Protein AF-A0A7W7SIE3-F1 (afdb_monomer_lite)

Secondary structure (DSSP, 8-state):
-PPPPTTB-TTT-PBPPP--GGG--S-SSHHHHHHHHHHHHHHHHHHTSHHHH-HHHHHHHHHHHHHHHTT---TTTT---HHHHHHHHHHTTTB-TTTSSSB--EEEESSTT--SGGGEEEE-HHHHHHHHHHHSPPPPHHHHHHHHHHIIIIISSSS-SSGGGSTTHHHHHHHHHHHHHHHTTPPPP--------TT---S-------------------------PPP----

pLDDT: mean 81.35, std 22.23, range [28.72, 98.25]

Foldseek 3Di:
DDDDDAQAALQPRHHADQDQQPDDDNHNAQLSLLLLVLLLLLQVCVVVVVCPVPVVSVVVSVLSLLQSVVRHDPVVLQDEDPVLVVVQCVVCVQAAPPPRPHGFDDKDACDDRDSDSVRIHGHDPVVVVVVVVVPRDPQDPVSVVVVVCCCVQARVDPDGNTCSSDPCNVVVVVVSSVVNSVVSDDDDDPDPPPPPDPPPPDDDDDDDDDDDDDDDPDDDDDDDDDDDDDDDDDD

Structure (mmCIF, N/CA/C/O backbone):
data_AF-A0A7W7SIE3-F1
#
_entry.id   AF-A0A7W7SIE3-F1
#
loop_
_atom_site.group_PDB
_atom_site.id
_atom_site.type_symbol
_atom_site.label_atom_id
_atom_site.label_alt_id
_atom_site.label_comp_id
_atom_site.label_asym_id
_atom_site.label_entity_id
_atom_site.label_seq_id
_atom_site.pdbx_PDB_ins_code
_atom_site.Cartn_x
_atom_site.Cartn_y
_atom_site.Cartn_z
_atom_site.occupancy
_atom_site.B_iso_or_equiv
_atom_site.auth_seq_id
_atom_site.auth_comp_id
_atom_site.auth_asym_id
_atom_site.auth_atom_id
_atom_site.pdbx_PDB_model_num
ATOM 1 N N . MET A 1 1 ? 12.043 3.780 -20.013 1.00 63.38 1 MET A N 1
ATOM 2 C CA . MET A 1 1 ? 11.467 2.610 -19.318 1.00 63.38 1 MET A CA 1
ATOM 3 C C . MET A 1 1 ? 12.370 1.406 -19.540 1.00 63.38 1 MET A C 1
ATOM 5 O O . MET A 1 1 ? 12.674 1.105 -20.689 1.00 63.38 1 MET A O 1
ATOM 9 N N . THR A 1 2 ? 12.857 0.763 -18.476 1.00 70.94 2 THR A N 1
ATOM 10 C CA . THR A 1 2 ? 13.676 -0.455 -18.607 1.00 70.94 2 THR A CA 1
ATOM 11 C C . THR A 1 2 ? 12.827 -1.644 -19.062 1.00 70.94 2 THR A C 1
ATOM 13 O O . THR A 1 2 ? 11.665 -1.780 -18.668 1.00 70.94 2 THR A O 1
ATOM 16 N N . ALA A 1 3 ? 13.401 -2.506 -19.905 1.00 82.25 3 ALA A N 1
ATOM 17 C CA . ALA A 1 3 ? 12.750 -3.745 -20.320 1.00 82.25 3 ALA A CA 1
ATOM 18 C C . ALA A 1 3 ? 12.590 -4.697 -19.121 1.00 82.25 3 ALA A C 1
ATOM 20 O O . ALA A 1 3 ? 13.462 -4.774 -18.257 1.00 82.25 3 ALA A O 1
ATOM 21 N N . PHE A 1 4 ? 11.472 -5.425 -19.059 1.00 90.81 4 PHE A N 1
ATOM 22 C CA . PHE A 1 4 ? 11.257 -6.447 -18.034 1.00 90.81 4 PHE A CA 1
ATOM 23 C C . PHE A 1 4 ? 12.108 -7.683 -18.332 1.00 90.81 4 PHE A C 1
ATOM 25 O O . PHE A 1 4 ? 11.959 -8.298 -19.388 1.00 90.81 4 PHE A O 1
ATOM 32 N N . THR A 1 5 ? 12.954 -8.079 -17.383 1.00 94.69 5 THR A N 1
ATOM 33 C CA . THR A 1 5 ? 13.761 -9.297 -17.499 1.00 94.69 5 THR A CA 1
ATOM 34 C C . THR A 1 5 ? 12.942 -10.516 -17.064 1.00 94.69 5 THR A C 1
ATOM 36 O O . THR A 1 5 ? 12.470 -10.557 -15.920 1.00 94.69 5 THR A O 1
ATOM 39 N N . PRO A 1 6 ? 12.782 -11.540 -17.926 1.00 93.25 6 PRO A N 1
ATOM 40 C CA . PRO A 1 6 ? 12.147 -12.792 -17.546 1.00 93.25 6 PRO A CA 1
ATOM 41 C C . PRO A 1 6 ? 12.738 -13.365 -16.261 1.00 93.25 6 PRO A C 1
ATOM 43 O O . PRO A 1 6 ? 13.940 -13.326 -16.022 1.00 93.25 6 PRO A O 1
ATOM 46 N N . ASP A 1 7 ? 11.854 -13.884 -15.420 1.00 93.31 7 ASP A N 1
ATOM 47 C CA . ASP A 1 7 ? 12.194 -14.596 -14.192 1.00 93.31 7 ASP A CA 1
ATOM 48 C C . ASP A 1 7 ? 12.923 -13.773 -13.112 1.00 93.31 7 ASP A C 1
ATOM 50 O O . ASP A 1 7 ? 13.363 -14.322 -12.105 1.00 93.31 7 ASP A O 1
ATOM 54 N N . HIS A 1 8 ? 12.892 -12.442 -13.234 1.00 95.44 8 HIS A N 1
ATOM 55 C CA . HIS A 1 8 ? 13.353 -11.491 -12.222 1.00 95.44 8 HIS A CA 1
ATOM 56 C C . HIS A 1 8 ? 12.192 -10.681 -11.621 1.00 95.44 8 HIS A C 1
ATOM 58 O O . HIS A 1 8 ? 11.090 -10.588 -12.171 1.00 95.44 8 HIS A O 1
ATOM 64 N N . CYS A 1 9 ? 12.420 -10.131 -10.430 1.00 96.75 9 CYS A N 1
ATOM 65 C CA . CYS A 1 9 ? 11.462 -9.316 -9.699 1.00 96.75 9 CYS A CA 1
ATOM 66 C C . CYS A 1 9 ? 11.202 -8.011 -10.451 1.00 96.75 9 CYS A C 1
ATOM 68 O O . CYS A 1 9 ? 12.114 -7.220 -10.652 1.00 96.75 9 CYS A O 1
ATOM 70 N N . ALA A 1 10 ? 9.939 -7.713 -10.748 1.00 96.88 10 ALA A N 1
ATOM 71 C CA . ALA A 1 10 ? 9.552 -6.499 -11.461 1.00 96.88 10 ALA A CA 1
ATOM 72 C C . ALA A 1 10 ? 9.929 -5.196 -10.725 1.00 96.88 10 ALA A C 1
ATOM 74 O O . ALA A 1 10 ? 9.980 -4.133 -11.343 1.00 96.88 10 ALA A O 1
ATOM 75 N N . ASN A 1 11 ? 10.152 -5.261 -9.405 1.00 96.25 11 ASN A N 1
ATOM 76 C CA . ASN A 1 11 ? 10.451 -4.098 -8.568 1.00 96.25 11 ASN A CA 1
ATOM 77 C C . ASN A 1 11 ? 11.947 -3.878 -8.302 1.00 96.25 11 ASN A C 1
ATOM 79 O O . ASN A 1 11 ? 12.362 -2.726 -8.215 1.00 96.25 11 ASN A O 1
ATOM 83 N N . CYS A 1 12 ? 12.726 -4.945 -8.106 1.00 94.81 12 CYS A N 1
ATOM 84 C CA . CYS A 1 12 ? 14.129 -4.848 -7.676 1.00 94.81 12 CYS A CA 1
ATOM 85 C C . CYS A 1 12 ? 15.114 -5.628 -8.550 1.00 94.81 12 CYS A C 1
ATOM 87 O O . CYS A 1 12 ? 16.288 -5.678 -8.212 1.00 94.81 12 CYS A O 1
ATOM 89 N N . ASP A 1 13 ? 14.639 -6.271 -9.617 1.00 95.81 13 ASP A N 1
ATOM 90 C CA . ASP A 1 13 ? 15.436 -7.086 -10.540 1.00 95.81 13 ASP A CA 1
ATOM 91 C C . ASP A 1 13 ? 16.162 -8.274 -9.897 1.00 95.81 13 ASP A C 1
ATOM 93 O O . ASP A 1 13 ? 16.966 -8.915 -10.553 1.00 95.81 13 ASP A O 1
ATOM 97 N N . ALA A 1 14 ? 15.868 -8.631 -8.643 1.00 95.81 14 ALA A N 1
ATOM 98 C CA . ALA A 1 14 ? 16.390 -9.858 -8.046 1.00 95.81 14 ALA A CA 1
ATOM 99 C C . ALA A 1 14 ? 15.834 -11.091 -8.773 1.00 95.81 14 ALA A C 1
ATOM 101 O O . ALA A 1 14 ? 14.644 -11.130 -9.105 1.00 95.81 14 ALA A O 1
ATOM 102 N N . ALA A 1 15 ? 16.667 -12.113 -8.966 1.00 95.38 15 ALA A N 1
ATOM 103 C CA . ALA A 1 15 ? 16.225 -13.394 -9.505 1.00 95.38 15 ALA A CA 1
ATOM 104 C C . ALA A 1 15 ? 15.084 -13.965 -8.649 1.00 95.38 15 ALA A C 1
ATOM 106 O O . ALA A 1 15 ? 15.136 -13.960 -7.416 1.00 95.38 15 ALA A O 1
ATOM 107 N N . LEU A 1 16 ? 14.019 -14.428 -9.301 1.00 93.94 16 LEU A N 1
ATOM 108 C CA . LEU A 1 16 ? 12.896 -15.043 -8.607 1.00 93.94 16 LEU A CA 1
ATOM 109 C C . LEU A 1 16 ? 13.133 -16.547 -8.474 1.00 93.94 16 LEU A C 1
ATOM 111 O O . LEU A 1 16 ? 13.580 -17.175 -9.434 1.00 93.94 16 LEU A O 1
ATOM 115 N N . PRO A 1 17 ? 12.763 -17.150 -7.332 1.00 87.06 17 PRO A N 1
ATOM 116 C CA . PRO A 1 17 ? 12.929 -18.580 -7.145 1.00 87.06 17 PRO A CA 1
ATOM 117 C C . PRO A 1 17 ? 12.095 -19.362 -8.162 1.00 87.06 17 PRO A C 1
ATOM 119 O O . PRO A 1 17 ? 11.057 -18.890 -8.655 1.00 87.06 17 PRO A O 1
ATOM 122 N N . PHE A 1 18 ? 12.528 -20.591 -8.440 1.00 81.62 18 PHE A N 1
ATOM 123 C CA . PHE A 1 18 ? 11.697 -21.544 -9.159 1.00 81.62 18 PHE A CA 1
ATOM 124 C C . PHE A 1 18 ? 10.393 -21.759 -8.385 1.00 81.62 18 PHE A C 1
ATOM 126 O O . PHE A 1 18 ? 10.395 -21.985 -7.175 1.00 81.62 18 PHE A O 1
ATOM 133 N N . GLN A 1 19 ? 9.267 -21.653 -9.085 1.00 77.50 19 GLN A N 1
ATOM 134 C CA . GLN A 1 19 ? 7.941 -21.811 -8.503 1.00 77.50 19 GLN A CA 1
ATOM 135 C C . GLN A 1 19 ? 7.154 -22.809 -9.346 1.00 77.50 19 GLN A C 1
ATOM 137 O O . GLN A 1 19 ? 6.910 -22.524 -10.522 1.00 77.50 19 GLN A O 1
ATOM 142 N N . PRO A 1 20 ? 6.713 -23.947 -8.778 1.00 66.00 20 PRO A N 1
ATOM 143 C CA . PRO A 1 20 ? 5.846 -24.862 -9.500 1.00 66.00 20 PRO A CA 1
ATOM 144 C C . PRO A 1 20 ? 4.568 -24.121 -9.920 1.00 66.00 20 PRO A C 1
ATOM 146 O O . PRO A 1 20 ? 3.940 -23.409 -9.133 1.00 66.00 20 PRO A O 1
ATOM 149 N N . SER A 1 21 ? 4.231 -24.269 -11.200 1.00 65.19 21 SER A N 1
ATOM 150 C CA . SER A 1 21 ? 3.392 -23.404 -12.048 1.00 65.19 21 SER A CA 1
ATOM 151 C C . SER A 1 21 ? 2.099 -22.774 -11.495 1.00 65.19 21 SER A C 1
ATOM 153 O O . SER A 1 21 ? 1.592 -21.819 -12.089 1.00 65.19 21 SER A O 1
ATOM 155 N N . LYS A 1 22 ? 1.527 -23.250 -10.385 1.00 67.56 22 LYS A N 1
ATOM 156 C CA . LYS A 1 22 ? 0.218 -22.785 -9.897 1.00 67.56 22 LYS A CA 1
ATOM 157 C C . LYS A 1 22 ? 0.249 -21.383 -9.273 1.00 67.56 22 LYS A C 1
ATOM 159 O O . LYS A 1 22 ? -0.740 -20.666 -9.393 1.00 67.56 22 LYS A O 1
ATOM 164 N N . ASN A 1 23 ? 1.373 -20.951 -8.695 1.00 75.94 23 ASN A N 1
ATOM 165 C CA . ASN A 1 23 ? 1.463 -19.694 -7.934 1.00 75.94 23 ASN A CA 1
ATOM 166 C C . ASN A 1 23 ? 2.625 -18.793 -8.379 1.00 75.94 23 ASN A C 1
ATOM 168 O O . ASN A 1 23 ? 3.402 -18.323 -7.551 1.00 75.94 23 ASN A O 1
ATOM 172 N N . VAL A 1 24 ? 2.750 -18.539 -9.686 1.00 89.31 24 VAL A N 1
ATOM 173 C CA . VAL A 1 24 ? 3.815 -17.654 -10.181 1.00 89.31 24 VAL A CA 1
ATOM 174 C C . VAL A 1 24 ? 3.656 -16.216 -9.667 1.00 89.31 24 VAL A C 1
ATOM 176 O O . VAL A 1 24 ? 2.589 -15.600 -9.771 1.00 89.31 24 VAL A O 1
ATOM 179 N N . THR A 1 25 ? 4.742 -15.664 -9.131 1.00 92.69 25 THR A N 1
ATOM 180 C CA . THR A 1 25 ? 4.862 -14.258 -8.731 1.00 92.69 25 THR A CA 1
ATOM 181 C C . THR A 1 25 ? 5.697 -13.466 -9.738 1.00 92.69 25 THR A C 1
ATOM 183 O O . THR A 1 25 ? 6.493 -14.025 -10.489 1.00 92.69 25 THR A O 1
ATOM 186 N N . LEU A 1 26 ? 5.528 -12.143 -9.724 1.00 96.00 26 LEU A N 1
ATOM 187 C CA . LEU A 1 26 ? 6.419 -11.185 -10.396 1.00 96.00 26 LEU A CA 1
ATOM 188 C C . LEU A 1 26 ? 7.234 -10.361 -9.387 1.00 96.00 26 LEU A C 1
ATOM 190 O O . LEU A 1 26 ? 7.922 -9.423 -9.769 1.00 96.00 26 LEU A O 1
ATOM 194 N N . TYR A 1 27 ? 7.132 -10.680 -8.095 1.00 95.44 27 TYR A N 1
ATOM 195 C CA . TYR A 1 27 ? 7.784 -9.960 -7.004 1.00 95.44 27 TYR A CA 1
ATOM 196 C C . TYR A 1 27 ? 8.432 -10.948 -6.039 1.00 95.44 27 TYR A C 1
ATOM 198 O O . TYR A 1 27 ? 7.797 -11.941 -5.680 1.00 95.44 27 TYR A O 1
ATOM 206 N N . CYS A 1 28 ? 9.666 -10.670 -5.612 1.00 94.06 28 CYS A N 1
ATOM 207 C CA . CYS A 1 28 ? 10.411 -11.554 -4.710 1.00 94.06 28 CYS A CA 1
ATOM 208 C C . CYS A 1 28 ? 9.862 -11.525 -3.280 1.00 94.06 28 CYS A C 1
ATOM 210 O O . CYS A 1 28 ? 9.903 -12.536 -2.589 1.00 94.06 28 CYS A O 1
ATOM 212 N N . THR A 1 29 ? 9.301 -10.390 -2.856 1.00 92.19 29 THR A N 1
ATOM 213 C CA . THR A 1 29 ? 8.746 -10.193 -1.514 1.00 92.19 29 THR A CA 1
ATOM 214 C C . THR A 1 29 ? 7.425 -9.432 -1.551 1.00 92.19 29 THR A C 1
ATOM 216 O O . THR A 1 29 ? 7.074 -8.776 -2.541 1.00 92.19 29 THR A O 1
ATOM 219 N N . GLU A 1 30 ? 6.690 -9.502 -0.439 1.00 91.62 30 GLU A N 1
ATOM 220 C CA . GLU A 1 30 ? 5.517 -8.663 -0.193 1.00 91.62 30 GLU A CA 1
ATOM 221 C C . GLU A 1 30 ? 5.882 -7.175 -0.265 1.00 91.62 30 GLU A C 1
ATOM 223 O O . GLU A 1 30 ? 5.239 -6.436 -1.011 1.00 91.62 30 GLU A O 1
ATOM 228 N N . GLY A 1 31 ? 6.963 -6.769 0.412 1.00 93.56 31 GLY A N 1
ATOM 229 C CA . GLY A 1 31 ? 7.526 -5.422 0.330 1.00 93.56 31 GLY A CA 1
ATOM 230 C C . GLY A 1 31 ? 7.726 -4.962 -1.114 1.00 93.56 31 GLY A C 1
ATOM 231 O O . GLY A 1 31 ? 7.177 -3.938 -1.499 1.00 93.56 31 GLY A O 1
ATOM 232 N N . CYS A 1 32 ? 8.367 -5.763 -1.976 1.00 95.31 32 CYS A N 1
ATOM 233 C CA . CYS A 1 32 ? 8.549 -5.405 -3.390 1.00 95.31 32 CYS A CA 1
ATOM 234 C C . CYS A 1 32 ? 7.231 -5.179 -4.144 1.00 95.31 32 CYS A C 1
ATOM 236 O O . CYS A 1 32 ? 7.119 -4.238 -4.935 1.00 95.31 32 CYS A O 1
ATOM 238 N N . ARG A 1 33 ? 6.220 -6.023 -3.904 1.00 95.31 33 ARG A N 1
ATOM 239 C CA . ARG A 1 33 ? 4.894 -5.845 -4.511 1.00 95.31 33 ARG A CA 1
ATOM 240 C C . ARG A 1 33 ? 4.235 -4.556 -4.030 1.00 95.31 33 ARG A C 1
ATOM 242 O O . ARG A 1 33 ? 3.605 -3.852 -4.824 1.00 95.31 33 ARG A O 1
ATOM 249 N N . GLN A 1 34 ? 4.342 -4.268 -2.737 1.00 95.38 34 GLN A N 1
ATOM 250 C CA . GLN A 1 34 ? 3.731 -3.097 -2.124 1.00 95.38 34 GLN A CA 1
ATOM 251 C C . GLN A 1 34 ? 4.446 -1.806 -2.509 1.00 95.38 34 GLN A C 1
ATOM 253 O O . GLN A 1 34 ? 3.760 -0.863 -2.888 1.00 95.38 34 GLN A O 1
ATOM 258 N N . THR A 1 35 ? 5.780 -1.781 -2.544 1.00 96.25 35 THR A N 1
ATOM 259 C CA . THR A 1 35 ? 6.569 -0.647 -3.043 1.00 96.25 35 THR A CA 1
ATOM 260 C C . THR A 1 35 ? 6.133 -0.270 -4.456 1.00 96.25 35 THR A C 1
ATOM 262 O O . THR A 1 35 ? 5.748 0.872 -4.686 1.00 96.25 35 THR A O 1
ATOM 265 N N . ALA A 1 36 ? 6.082 -1.235 -5.384 1.00 96.44 36 ALA A N 1
ATOM 266 C CA . ALA A 1 36 ? 5.624 -0.975 -6.750 1.00 96.44 36 ALA A CA 1
ATOM 267 C C . ALA A 1 36 ? 4.180 -0.439 -6.785 1.00 96.44 36 ALA A C 1
ATOM 269 O O . ALA A 1 36 ? 3.869 0.505 -7.508 1.00 96.44 36 ALA A O 1
ATOM 270 N N . LYS A 1 37 ? 3.280 -1.001 -5.966 1.00 96.06 37 LYS A N 1
ATOM 271 C CA . LYS A 1 37 ? 1.893 -0.521 -5.856 1.00 96.06 37 LYS A CA 1
ATOM 272 C C . LYS A 1 37 ? 1.813 0.919 -5.338 1.00 96.06 37 LYS A C 1
ATOM 274 O O . LYS A 1 37 ? 0.992 1.684 -5.839 1.00 96.06 37 LYS A O 1
ATOM 279 N N . VAL A 1 38 ? 2.615 1.277 -4.339 1.00 96.56 38 VAL A N 1
ATOM 280 C CA . VAL A 1 38 ? 2.644 2.626 -3.756 1.00 96.56 38 VAL A CA 1
ATOM 281 C C . VAL A 1 38 ? 3.202 3.633 -4.745 1.00 96.56 38 VAL A C 1
ATOM 283 O O . VAL A 1 38 ? 2.615 4.697 -4.895 1.00 96.56 38 VAL A O 1
ATOM 286 N N . ILE A 1 39 ? 4.250 3.276 -5.484 1.00 97.25 39 ILE A N 1
ATOM 287 C CA . ILE A 1 39 ? 4.825 4.144 -6.515 1.00 97.25 39 ILE A CA 1
ATOM 288 C C . ILE A 1 39 ? 3.803 4.434 -7.608 1.00 97.25 39 ILE A C 1
ATOM 290 O O . ILE A 1 39 ? 3.573 5.600 -7.909 1.00 97.25 39 ILE A O 1
ATOM 294 N N . ARG A 1 40 ? 3.098 3.416 -8.125 1.00 96.62 40 ARG A N 1
ATOM 295 C CA . ARG A 1 40 ? 1.999 3.637 -9.084 1.00 96.62 40 ARG A CA 1
ATOM 296 C C . ARG A 1 40 ? 0.939 4.592 -8.537 1.00 96.62 40 ARG A C 1
ATOM 298 O O . ARG A 1 40 ? 0.537 5.526 -9.221 1.00 96.62 40 ARG A O 1
ATOM 305 N N . LYS A 1 41 ? 0.504 4.387 -7.289 1.00 95.44 41 LYS A N 1
ATOM 306 C CA . LYS A 1 41 ? -0.469 5.277 -6.635 1.00 95.44 41 LYS A CA 1
ATOM 307 C C . LYS A 1 41 ? 0.051 6.709 -6.503 1.00 95.44 41 LYS A C 1
ATOM 309 O O . LYS A 1 41 ? -0.701 7.637 -6.778 1.00 95.44 41 LYS A O 1
ATOM 314 N N . ALA A 1 42 ? 1.305 6.880 -6.091 1.00 96.81 42 ALA A N 1
ATOM 315 C CA . ALA A 1 42 ? 1.932 8.185 -5.935 1.00 96.81 42 ALA A CA 1
ATOM 316 C C . ALA A 1 42 ? 2.040 8.903 -7.286 1.00 96.81 42 ALA A C 1
ATOM 318 O O . ALA A 1 42 ? 1.627 10.051 -7.383 1.00 96.81 42 ALA A O 1
ATOM 319 N N . ARG A 1 43 ? 2.476 8.208 -8.345 1.00 97.12 43 ARG A N 1
ATOM 320 C CA . ARG A 1 43 ? 2.529 8.746 -9.715 1.00 97.12 43 ARG A CA 1
ATOM 321 C C . ARG A 1 43 ? 1.162 9.238 -10.189 1.00 97.12 43 ARG A C 1
ATOM 323 O O . ARG A 1 43 ? 1.043 10.383 -10.607 1.00 97.12 43 ARG A O 1
ATOM 330 N N . VAL A 1 44 ? 0.117 8.420 -10.043 1.00 95.19 44 VAL A N 1
ATOM 331 C CA . VAL A 1 44 ? -1.258 8.809 -10.407 1.00 95.19 44 VAL A CA 1
ATOM 332 C C . VAL A 1 44 ? -1.735 10.012 -9.587 1.00 95.19 44 VAL A C 1
ATOM 334 O O . VAL A 1 44 ? -2.328 10.933 -10.141 1.00 95.19 44 VAL A O 1
ATOM 337 N N . ALA A 1 45 ? -1.473 10.028 -8.275 1.00 96.06 45 ALA A N 1
ATOM 338 C CA . ALA A 1 45 ? -1.850 11.133 -7.392 1.00 96.06 45 ALA A CA 1
ATOM 339 C C . ALA A 1 45 ? -1.101 12.440 -7.703 1.00 96.06 45 ALA A C 1
ATOM 341 O O . ALA A 1 45 ? -1.655 13.523 -7.526 1.00 96.06 45 ALA A O 1
ATOM 342 N N . MET A 1 46 ? 0.151 12.349 -8.148 1.00 96.06 46 MET A N 1
ATOM 343 C CA . MET A 1 46 ? 0.935 13.495 -8.605 1.00 96.06 46 MET A CA 1
ATOM 344 C C . MET A 1 46 ? 0.381 14.026 -9.928 1.00 96.06 46 MET A C 1
ATOM 346 O O . MET A 1 46 ? 0.094 15.214 -10.033 1.00 96.06 46 MET A O 1
ATOM 350 N N . ALA A 1 47 ? 0.154 13.139 -10.902 1.00 94.62 47 ALA A N 1
ATOM 351 C CA . ALA A 1 47 ? -0.330 13.498 -12.233 1.00 94.62 47 ALA A CA 1
ATOM 352 C C . ALA A 1 47 ? -1.712 14.174 -12.207 1.00 94.62 47 ALA A C 1
ATOM 354 O O . ALA A 1 47 ? -1.947 15.128 -12.939 1.00 94.62 47 ALA A O 1
ATOM 355 N N . ASN A 1 48 ? -2.619 13.721 -11.336 1.00 95.38 48 ASN A N 1
ATOM 356 C CA . ASN A 1 48 ? -3.951 14.320 -11.190 1.00 95.38 48 ASN A CA 1
ATOM 357 C C . ASN A 1 48 ? -4.029 15.420 -10.112 1.00 95.38 48 ASN A C 1
ATOM 359 O O . ASN A 1 48 ? -5.127 15.833 -9.739 1.00 95.38 48 ASN A O 1
ATOM 363 N N . GLY A 1 49 ? -2.889 15.854 -9.562 1.00 96.62 49 GLY A N 1
ATOM 364 C CA . GLY A 1 49 ? -2.799 16.915 -8.557 1.00 96.62 49 GLY A CA 1
ATOM 365 C C . GLY A 1 49 ? -3.316 16.559 -7.156 1.00 96.62 49 GLY A C 1
ATOM 366 O O . GLY A 1 49 ? -3.155 17.361 -6.232 1.00 96.62 49 GLY A O 1
ATOM 367 N N . LYS A 1 50 ? -3.896 15.367 -6.942 1.00 96.94 50 LYS A N 1
ATOM 368 C CA . LYS A 1 50 ? -4.459 14.960 -5.641 1.00 96.94 50 LYS A CA 1
ATOM 369 C C . LYS A 1 50 ? -3.417 14.864 -4.539 1.00 96.94 50 LYS A C 1
ATOM 371 O O . LYS A 1 50 ? -3.763 15.046 -3.379 1.00 96.94 50 LYS A O 1
ATOM 376 N N . PHE A 1 51 ? -2.158 14.593 -4.867 1.00 96.50 51 PHE A N 1
ATOM 377 C CA . PHE A 1 51 ? -1.092 14.561 -3.866 1.00 96.50 51 PHE A CA 1
ATOM 378 C C . PHE A 1 51 ? -0.910 15.920 -3.160 1.00 96.50 51 PHE A C 1
ATOM 380 O O . PHE A 1 51 ? -0.612 15.979 -1.964 1.00 96.50 51 PHE A O 1
ATOM 387 N N . PHE A 1 52 ? -1.130 17.016 -3.890 1.00 95.50 52 PHE A N 1
ATOM 388 C CA . PHE A 1 52 ? -0.993 18.375 -3.369 1.00 95.50 52 PHE A CA 1
ATOM 389 C C . PHE A 1 52 ? -2.282 18.870 -2.716 1.00 95.50 52 PHE A C 1
ATOM 391 O O . PHE A 1 52 ? -2.229 19.484 -1.651 1.00 95.50 52 PHE A O 1
ATOM 398 N N . THR A 1 53 ? -3.432 18.572 -3.324 1.00 97.31 53 THR A N 1
ATOM 399 C CA . THR A 1 53 ? -4.735 19.105 -2.895 1.00 97.31 53 THR A CA 1
ATOM 400 C C . THR A 1 53 ? -5.422 18.274 -1.818 1.00 97.31 53 THR A C 1
ATOM 402 O O . THR A 1 53 ? -6.245 18.808 -1.080 1.00 97.31 53 THR A O 1
ATOM 405 N N . ASN A 1 54 ? -5.096 16.983 -1.694 1.00 96.44 54 ASN A N 1
ATOM 406 C CA . ASN A 1 54 ? -5.744 16.082 -0.748 1.00 96.44 54 ASN A CA 1
ATOM 407 C C . ASN A 1 54 ? -4.737 15.547 0.297 1.00 96.44 54 ASN A C 1
ATOM 409 O O . ASN A 1 54 ? -3.926 14.666 -0.017 1.00 96.44 54 ASN A O 1
ATOM 413 N N . PRO A 1 55 ? -4.791 16.032 1.555 1.00 94.31 55 PRO A N 1
ATOM 414 C CA . PRO A 1 55 ? -3.880 15.588 2.609 1.00 94.31 55 PRO A CA 1
ATOM 415 C C . PRO A 1 55 ? -4.032 14.100 2.954 1.00 94.31 55 PRO A C 1
ATOM 417 O O . PRO A 1 55 ? -3.041 13.470 3.314 1.00 94.31 55 PRO A O 1
ATOM 420 N N . ASP A 1 56 ? -5.216 13.511 2.778 1.00 92.38 56 ASP A N 1
ATOM 421 C CA . ASP A 1 56 ? -5.466 12.093 3.066 1.00 92.38 56 ASP A CA 1
ATOM 422 C C . ASP A 1 56 ? -4.801 11.185 2.034 1.00 92.38 56 ASP A C 1
ATOM 424 O O . ASP A 1 56 ? -4.267 10.129 2.372 1.00 92.38 56 ASP A O 1
ATOM 428 N N . VAL A 1 57 ? -4.773 11.615 0.768 1.00 95.06 57 VAL A N 1
ATOM 429 C CA . VAL A 1 57 ? -4.028 10.917 -0.289 1.00 95.06 57 VAL A CA 1
ATOM 430 C C . VAL A 1 57 ? -2.535 10.944 0.022 1.00 95.06 57 VAL A C 1
ATOM 432 O O . VAL A 1 57 ? -1.877 9.906 -0.057 1.00 95.06 57 VAL A O 1
ATOM 435 N N . ARG A 1 58 ? -2.004 12.107 0.415 1.00 95.19 58 ARG A N 1
ATOM 436 C CA . ARG A 1 58 ? -0.596 12.252 0.802 1.00 95.19 58 ARG A CA 1
ATOM 437 C C . ARG A 1 58 ? -0.247 11.374 2.005 1.00 95.19 58 ARG A C 1
ATOM 439 O O . ARG A 1 58 ? 0.722 10.621 1.931 1.00 95.19 58 ARG A O 1
ATOM 446 N N . TYR A 1 59 ? -1.063 11.412 3.057 1.00 93.19 59 TYR A N 1
ATOM 447 C CA . TYR A 1 59 ? -0.895 10.570 4.241 1.00 93.19 59 TYR A CA 1
ATOM 448 C C . TYR A 1 59 ? -0.938 9.081 3.876 1.00 93.19 59 TYR A C 1
ATOM 450 O O . TYR A 1 59 ? -0.018 8.332 4.187 1.00 93.19 59 TYR A O 1
ATOM 458 N N . GLY A 1 60 ? -1.939 8.649 3.104 1.00 93.75 60 GLY A N 1
ATOM 459 C CA . GLY A 1 60 ? -2.059 7.257 2.670 1.00 93.75 60 GLY A CA 1
ATOM 460 C C . GLY A 1 60 ? -0.860 6.761 1.849 1.00 93.75 60 GLY A C 1
ATOM 461 O O . GLY A 1 60 ? -0.463 5.603 1.984 1.00 93.75 60 GLY A O 1
ATOM 462 N N . VAL A 1 61 ? -0.250 7.621 1.023 1.00 95.44 61 VAL A N 1
ATOM 463 C CA . VAL A 1 61 ? 1.003 7.303 0.315 1.00 95.44 61 VAL A CA 1
ATOM 464 C C . VAL A 1 61 ? 2.168 7.151 1.299 1.00 95.44 61 VAL A C 1
ATOM 466 O O . VAL A 1 61 ? 2.925 6.188 1.174 1.00 95.44 61 VAL A O 1
ATOM 469 N N . GLN A 1 62 ? 2.292 8.043 2.288 1.00 92.75 62 GLN A N 1
ATOM 470 C CA . GLN A 1 62 ? 3.342 7.987 3.314 1.00 92.75 62 GLN A CA 1
ATOM 471 C C . GLN A 1 62 ? 3.262 6.698 4.147 1.00 92.75 62 GLN A C 1
ATOM 473 O O . GLN A 1 62 ? 4.246 5.962 4.215 1.00 92.75 62 GLN A O 1
ATOM 478 N N . ILE A 1 63 ? 2.083 6.369 4.690 1.00 92.56 63 ILE A N 1
ATOM 479 C CA . ILE A 1 63 ? 1.855 5.140 5.473 1.00 92.56 63 ILE A CA 1
ATOM 480 C C . ILE A 1 63 ? 2.169 3.893 4.651 1.00 92.56 63 ILE A C 1
ATOM 482 O O . ILE A 1 63 ? 2.858 2.975 5.102 1.00 92.56 63 ILE A O 1
ATOM 486 N N . ALA A 1 64 ? 1.684 3.850 3.410 1.00 93.19 64 ALA A N 1
ATOM 487 C CA . ALA A 1 64 ? 1.890 2.686 2.567 1.00 93.19 64 ALA A CA 1
ATOM 488 C C . ALA A 1 64 ? 3.371 2.501 2.193 1.00 93.19 64 ALA A C 1
ATOM 490 O O . ALA A 1 64 ? 3.829 1.362 2.075 1.00 93.19 64 ALA A O 1
ATOM 491 N N . LEU A 1 65 ? 4.127 3.593 2.031 1.00 92.12 65 LEU A N 1
ATOM 492 C CA . LEU A 1 65 ? 5.567 3.530 1.798 1.00 92.12 65 LEU A CA 1
ATOM 493 C C . LEU A 1 65 ? 6.318 3.045 3.044 1.00 92.12 65 LEU A C 1
ATOM 495 O O . LEU A 1 65 ? 7.172 2.170 2.916 1.00 92.12 65 LEU A O 1
ATOM 499 N N . ALA A 1 66 ? 5.954 3.539 4.231 1.00 90.44 66 ALA A N 1
ATOM 500 C CA . ALA A 1 66 ? 6.536 3.099 5.499 1.00 90.44 66 ALA A CA 1
ATOM 501 C C . ALA A 1 66 ? 6.380 1.581 5.693 1.00 90.44 66 ALA A C 1
ATOM 503 O O . ALA A 1 66 ? 7.365 0.877 5.914 1.00 90.44 66 ALA A O 1
ATOM 504 N N . HIS A 1 67 ? 5.172 1.042 5.495 1.00 89.94 67 HIS A N 1
ATOM 505 C CA . HIS A 1 67 ? 4.954 -0.405 5.566 1.00 89.94 67 HIS A CA 1
ATOM 506 C C . HIS A 1 67 ? 5.726 -1.189 4.504 1.00 89.94 67 HIS A C 1
ATOM 508 O O . HIS A 1 67 ? 6.252 -2.261 4.799 1.00 89.94 67 HIS A O 1
ATOM 514 N N . ALA A 1 68 ? 5.791 -0.688 3.267 1.00 90.12 68 ALA A N 1
ATOM 515 C CA . ALA A 1 68 ? 6.513 -1.370 2.199 1.00 90.12 68 ALA A CA 1
ATOM 516 C C . ALA A 1 68 ? 8.019 -1.472 2.500 1.00 90.12 68 ALA A C 1
ATOM 518 O O . ALA A 1 68 ? 8.625 -2.506 2.216 1.00 90.12 68 ALA A O 1
ATOM 519 N N . LEU A 1 69 ? 8.602 -0.426 3.098 1.00 87.56 69 LEU A N 1
ATOM 520 C CA . LEU A 1 69 ? 10.004 -0.398 3.522 1.00 87.56 69 LEU A CA 1
ATOM 521 C C . LEU A 1 69 ? 10.267 -1.274 4.752 1.00 87.56 69 LEU A C 1
ATOM 523 O O . LEU A 1 69 ? 11.323 -1.889 4.832 1.00 87.56 69 LEU A O 1
ATOM 527 N N . ALA A 1 70 ? 9.283 -1.438 5.637 1.00 87.75 70 ALA A N 1
ATOM 528 C CA . ALA A 1 70 ? 9.339 -2.372 6.764 1.00 87.75 70 ALA A CA 1
ATOM 529 C C . ALA A 1 70 ? 9.160 -3.860 6.367 1.00 87.75 70 ALA A C 1
ATOM 531 O O . ALA A 1 70 ? 8.906 -4.705 7.220 1.00 87.75 70 ALA A O 1
ATOM 532 N N . GLY A 1 71 ? 9.259 -4.202 5.076 1.00 85.06 71 GLY A N 1
ATOM 533 C CA . GLY A 1 71 ? 9.121 -5.576 4.565 1.00 85.06 71 GLY A CA 1
ATOM 534 C C . GLY A 1 71 ? 7.725 -5.935 4.042 1.00 85.06 71 GLY A C 1
ATOM 535 O O . GLY A 1 71 ? 7.551 -6.979 3.405 1.00 85.06 71 GLY A O 1
ATOM 536 N N . GLY A 1 72 ? 6.753 -5.038 4.208 1.00 87.81 72 GLY A N 1
ATOM 537 C CA . GLY A 1 72 ? 5.387 -5.161 3.713 1.00 87.81 72 GLY A CA 1
ATOM 538 C C . GLY A 1 72 ? 4.336 -5.255 4.823 1.00 87.81 72 GLY A C 1
ATOM 539 O O . GLY A 1 72 ? 4.562 -5.780 5.905 1.00 87.81 72 GLY A O 1
ATOM 540 N N . TYR A 1 73 ? 3.137 -4.770 4.517 1.00 85.81 73 TYR A N 1
ATOM 541 C CA . TYR A 1 73 ? 1.943 -4.850 5.351 1.00 85.81 73 TYR A CA 1
ATOM 542 C C . TYR A 1 73 ? 1.255 -6.220 5.238 1.00 85.81 73 TYR A C 1
ATOM 544 O O . TYR A 1 73 ? 0.884 -6.640 4.135 1.00 85.81 73 TYR A O 1
ATOM 552 N N . ALA A 1 74 ? 0.999 -6.886 6.366 1.00 84.25 74 ALA A N 1
ATOM 553 C CA . ALA A 1 74 ? 0.353 -8.200 6.443 1.00 84.25 74 ALA A CA 1
ATOM 554 C C . ALA A 1 74 ? -1.179 -8.154 6.224 1.00 84.25 74 ALA A C 1
ATOM 556 O O . ALA A 1 74 ? -1.964 -8.723 6.977 1.00 84.25 74 ALA A O 1
ATOM 557 N N . GLY A 1 75 ? -1.642 -7.512 5.147 1.00 81.69 75 GLY A N 1
ATOM 558 C CA . GLY A 1 75 ? -3.073 -7.245 4.935 1.00 81.69 75 GLY A CA 1
ATOM 559 C C . GLY A 1 75 ? -3.972 -8.485 4.820 1.00 81.69 75 GLY A C 1
ATOM 560 O O . GLY A 1 75 ? -5.176 -8.377 5.019 1.00 81.69 75 GLY A O 1
ATOM 561 N N . LYS A 1 76 ? -3.416 -9.666 4.505 1.00 83.44 76 LYS A N 1
ATOM 562 C CA . LYS A 1 76 ? -4.179 -10.927 4.526 1.00 83.44 76 LYS A CA 1
ATOM 563 C C . LYS A 1 76 ? -4.444 -11.425 5.946 1.00 83.44 76 LYS A C 1
ATOM 565 O O . LYS A 1 76 ? -5.542 -11.908 6.183 1.00 83.44 76 LYS A O 1
ATOM 570 N N . ALA A 1 77 ? -3.462 -11.309 6.842 1.00 81.69 77 ALA A N 1
ATOM 571 C CA . ALA A 1 77 ? -3.602 -11.719 8.240 1.00 81.69 77 ALA A CA 1
ATOM 572 C C . ALA A 1 77 ? -4.635 -10.843 8.964 1.00 81.69 77 ALA A C 1
ATOM 574 O O . ALA A 1 77 ? -5.440 -11.343 9.731 1.00 81.69 77 ALA A O 1
ATOM 575 N N . ARG A 1 78 ? -4.692 -9.556 8.602 1.00 85.94 78 ARG A N 1
ATOM 576 C CA . ARG A 1 78 ? -5.591 -8.549 9.192 1.00 85.94 78 ARG A CA 1
ATOM 577 C C . ARG A 1 78 ? -6.969 -8.470 8.524 1.00 85.94 78 ARG A C 1
ATOM 579 O O . ARG A 1 78 ? -7.711 -7.507 8.722 1.00 85.94 78 ARG A O 1
ATOM 586 N N . ARG A 1 79 ? -7.306 -9.420 7.643 1.00 90.88 79 ARG A N 1
ATOM 587 C CA . ARG A 1 79 ? -8.578 -9.399 6.912 1.00 90.88 79 ARG A CA 1
ATOM 588 C C . ARG A 1 79 ? -9.691 -9.935 7.805 1.00 90.88 79 ARG A C 1
ATOM 590 O O . ARG A 1 79 ? -9.764 -11.131 8.047 1.00 90.88 79 ARG A O 1
ATOM 597 N N . LEU A 1 80 ? -10.619 -9.056 8.166 1.00 92.38 80 LEU A N 1
ATOM 598 C CA . LEU A 1 80 ? -11.806 -9.434 8.927 1.00 92.38 80 LEU A CA 1
ATOM 599 C C . LEU A 1 80 ? -12.948 -9.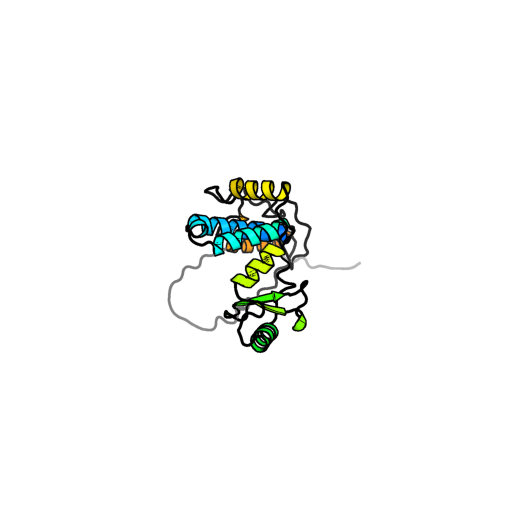919 8.013 1.00 92.38 80 LEU A C 1
ATOM 601 O O . LEU A 1 80 ? -13.218 -9.267 6.986 1.00 92.38 80 LEU A O 1
ATOM 605 N N . PRO A 1 81 ? -13.634 -11.018 8.372 1.00 93.75 81 PRO A N 1
ATOM 606 C CA . PRO A 1 81 ? -14.895 -11.416 7.757 1.00 93.75 81 PRO A CA 1
ATOM 607 C C . PRO A 1 81 ? -15.995 -10.349 7.930 1.00 93.75 81 PRO A C 1
ATOM 609 O O . PRO A 1 81 ? -15.943 -9.572 8.889 1.00 93.75 81 PRO A O 1
ATOM 612 N N . PRO A 1 82 ? -16.980 -10.257 7.016 1.00 95.81 82 PRO A N 1
ATOM 613 C CA . PRO A 1 82 ? -18.080 -9.295 7.124 1.00 95.81 82 PRO A CA 1
ATOM 614 C C . PRO A 1 82 ? -18.844 -9.366 8.451 1.00 95.81 82 PRO A C 1
ATOM 616 O O . PRO A 1 82 ? -19.139 -8.323 9.026 1.00 95.81 82 PRO A O 1
ATOM 619 N N . GLU A 1 83 ? -19.100 -10.570 8.956 1.00 96.56 83 GLU A N 1
ATOM 620 C CA . GLU A 1 83 ? -19.800 -10.822 10.215 1.00 96.56 83 GLU A CA 1
ATOM 621 C C . GLU A 1 83 ? -19.050 -10.239 11.420 1.00 96.56 83 GLU A C 1
ATOM 623 O O . GLU A 1 83 ? -19.645 -9.537 12.234 1.00 96.56 83 GLU A O 1
ATOM 628 N N . VAL A 1 84 ? -17.724 -10.406 11.471 1.00 96.62 84 VAL A N 1
ATOM 629 C CA . VAL A 1 84 ? -16.876 -9.813 12.518 1.00 96.62 84 VAL A CA 1
ATOM 630 C C . VAL A 1 84 ? -16.903 -8.290 12.421 1.00 96.62 84 VAL A C 1
ATOM 632 O O . VAL A 1 84 ? -17.027 -7.596 13.425 1.00 96.62 84 VAL A O 1
ATOM 635 N N . LYS A 1 85 ? -16.846 -7.743 11.200 1.00 96.81 85 LYS A N 1
ATOM 636 C CA . LYS A 1 85 ? -16.920 -6.292 11.002 1.00 96.81 85 LYS A CA 1
ATOM 637 C C . LYS A 1 85 ? -18.257 -5.700 11.444 1.00 96.81 85 LYS A C 1
ATOM 639 O O . LYS A 1 85 ? -18.285 -4.535 11.830 1.00 96.81 85 LYS A O 1
ATOM 644 N N . GLN A 1 86 ? -19.352 -6.441 11.299 1.00 96.88 86 GLN A N 1
ATOM 645 C CA . GLN A 1 86 ? -20.660 -5.990 11.758 1.00 96.88 86 GLN A CA 1
ATOM 646 C C . GLN A 1 86 ? -20.728 -6.031 13.285 1.00 96.88 86 GLN A C 1
ATOM 648 O O . GLN A 1 86 ? -21.039 -5.013 13.888 1.00 96.88 86 GLN A O 1
ATOM 653 N N . ALA A 1 87 ? -20.291 -7.132 13.901 1.00 97.19 87 ALA A N 1
ATOM 654 C CA . ALA A 1 87 ? -20.267 -7.278 15.355 1.00 97.19 87 ALA A CA 1
ATOM 655 C C . ALA A 1 87 ? -19.470 -6.166 16.066 1.00 97.19 87 ALA A C 1
ATOM 657 O O . ALA A 1 87 ? -19.934 -5.633 17.069 1.00 97.19 87 ALA A O 1
ATOM 658 N N . VAL A 1 88 ? -18.319 -5.749 15.521 1.00 97.50 88 VAL A N 1
ATOM 659 C CA . VAL A 1 88 ? -17.553 -4.609 16.070 1.00 97.50 88 VAL A CA 1
ATOM 660 C C . VAL A 1 88 ? -18.345 -3.301 15.995 1.00 97.50 88 VAL A C 1
ATOM 662 O O . VAL A 1 88 ? -18.311 -2.502 16.925 1.00 97.50 88 VAL A O 1
ATOM 665 N N . ARG A 1 89 ? -19.075 -3.062 14.897 1.00 97.12 89 ARG A N 1
ATOM 666 C CA . ARG A 1 89 ? -19.895 -1.849 14.760 1.00 97.12 89 ARG A CA 1
ATOM 667 C C . ARG A 1 89 ? -21.069 -1.840 15.723 1.00 97.12 89 ARG A C 1
ATOM 669 O O . ARG A 1 89 ? -21.353 -0.787 16.279 1.00 97.12 89 ARG A O 1
ATOM 676 N N . ASP A 1 90 ? -21.707 -2.990 15.906 1.00 96.75 90 ASP A N 1
ATOM 677 C CA . ASP A 1 90 ? -22.842 -3.141 16.812 1.00 96.75 90 ASP A CA 1
ATOM 678 C C . ASP A 1 90 ? -22.399 -2.947 18.272 1.00 96.75 90 ASP A C 1
ATOM 680 O O . ASP A 1 90 ? -23.066 -2.244 19.023 1.00 96.75 90 ASP A O 1
ATOM 684 N N . GLN A 1 91 ? -21.235 -3.488 18.664 1.00 95.31 91 GLN A N 1
ATOM 685 C CA . GLN A 1 91 ? -20.663 -3.289 20.004 1.00 95.31 91 GLN A CA 1
ATOM 686 C C . GLN A 1 91 ? -20.341 -1.815 20.293 1.00 95.31 91 GLN A C 1
ATOM 688 O O . GLN A 1 91 ? -20.504 -1.360 21.424 1.00 95.31 91 GLN A O 1
ATOM 693 N N . ALA A 1 92 ? -19.890 -1.080 19.278 1.00 95.88 92 ALA A N 1
ATOM 694 C CA . ALA A 1 92 ? -19.534 0.329 19.385 1.00 95.88 92 ALA A CA 1
ATOM 695 C C . ALA A 1 92 ? -20.712 1.290 19.131 1.00 95.88 92 ALA A C 1
ATOM 697 O O . ALA A 1 92 ? -20.488 2.494 19.083 1.00 95.88 92 ALA A O 1
ATOM 698 N N . ASP A 1 93 ? -21.932 0.789 18.889 1.00 96.31 93 ASP A N 1
ATOM 699 C CA . ASP A 1 93 ? -23.108 1.583 18.480 1.00 96.31 93 ASP A CA 1
ATOM 700 C C . ASP A 1 93 ? -22.813 2.560 17.316 1.00 96.31 93 ASP A C 1
ATOM 702 O O . ASP A 1 93 ? -23.281 3.696 17.249 1.00 96.31 93 ASP A O 1
ATOM 706 N N . GLY A 1 94 ? -21.933 2.143 16.399 1.00 95.00 94 GLY A N 1
ATOM 707 C CA . GLY A 1 94 ? -21.476 2.958 15.271 1.00 95.00 94 GLY A CA 1
ATOM 708 C C . GLY A 1 94 ? -20.629 4.193 15.624 1.00 95.00 94 GLY A C 1
ATOM 709 O O . GLY A 1 94 ? -20.224 4.917 14.707 1.00 95.00 94 GLY A O 1
ATOM 710 N N . VAL A 1 95 ? -20.312 4.443 16.898 1.00 97.94 95 VAL A N 1
ATOM 711 C CA . VAL A 1 95 ? -19.491 5.579 17.342 1.00 97.94 95 VAL A CA 1
ATOM 712 C C . VAL A 1 95 ? -18.031 5.184 17.573 1.00 97.94 95 VAL A C 1
ATOM 714 O O . VAL A 1 95 ? -17.676 4.022 17.731 1.00 97.94 95 VAL A O 1
ATOM 717 N N . CYS A 1 96 ? -17.138 6.169 17.524 1.00 98.25 96 CYS A N 1
ATOM 718 C CA . CYS A 1 96 ? -15.717 5.973 17.778 1.00 98.25 96 CYS A CA 1
ATOM 719 C C . CYS A 1 96 ? -15.478 5.600 19.243 1.00 98.25 96 CYS A C 1
ATOM 721 O O . CYS A 1 96 ? -15.717 6.417 20.132 1.00 98.25 96 CYS A O 1
ATOM 723 N N . GLU A 1 97 ? -14.893 4.431 19.486 1.00 97.56 97 GLU A N 1
ATOM 724 C CA . GLU A 1 97 ? -14.646 3.925 20.837 1.00 97.56 97 GLU A CA 1
ATOM 725 C C . GLU A 1 97 ? -13.630 4.769 21.622 1.00 97.56 97 GLU A C 1
ATOM 727 O O . GLU A 1 97 ? -13.687 4.830 22.849 1.00 97.56 97 GLU A O 1
ATOM 732 N N . GLN A 1 98 ? -12.737 5.483 20.929 1.00 96.94 98 GLN A N 1
ATOM 733 C CA . GLN A 1 98 ? -11.708 6.303 21.569 1.00 96.94 98 GLN A CA 1
ATOM 734 C C . GLN A 1 98 ? -12.191 7.703 21.971 1.00 96.94 98 GLN A C 1
ATOM 736 O O . GLN A 1 98 ? -11.816 8.178 23.039 1.00 96.94 98 GLN A O 1
ATOM 741 N N . CYS A 1 99 ? -12.948 8.402 21.114 1.00 97.62 99 CYS A N 1
ATOM 742 C CA . CYS A 1 99 ? -13.370 9.780 21.401 1.00 97.62 99 CYS A CA 1
ATOM 743 C C . CYS A 1 99 ? -14.844 9.923 21.758 1.00 97.62 99 CYS A C 1
ATOM 745 O O . CYS A 1 99 ? -15.197 10.955 22.308 1.00 97.62 99 CYS A O 1
ATOM 747 N N . GLN A 1 100 ? -15.698 8.948 21.428 1.00 97.12 100 GLN A N 1
ATOM 748 C CA . GLN A 1 100 ? -17.143 8.965 21.703 1.00 97.12 100 GLN A CA 1
ATOM 749 C C . GLN A 1 100 ? -17.915 10.158 21.087 1.00 97.12 100 GLN A C 1
ATOM 751 O O . GLN A 1 100 ? -19.086 10.364 21.377 1.00 97.12 100 GLN A O 1
ATOM 756 N N . GLU A 1 101 ? -17.278 10.946 20.214 1.00 95.38 101 GLU A N 1
ATOM 757 C CA . GLU A 1 101 ? -17.845 12.177 19.629 1.00 95.38 101 GLU A CA 1
ATOM 758 C C . GLU A 1 101 ? -18.242 12.031 18.153 1.00 95.38 101 GLU A C 1
ATOM 760 O O . GLU A 1 101 ? -19.038 12.810 17.633 1.00 95.38 101 GLU A O 1
ATOM 765 N N . GLN A 1 102 ? -17.623 11.093 17.435 1.00 96.56 102 GLN A N 1
ATOM 766 C CA . GLN A 1 102 ? -17.735 10.965 15.981 1.00 96.56 102 GLN A CA 1
ATOM 767 C C . GLN A 1 102 ? -18.142 9.552 15.594 1.00 96.56 102 GLN A C 1
ATOM 769 O O . GLN A 1 102 ? -17.815 8.598 16.298 1.00 96.56 102 GLN A O 1
ATOM 774 N N . LEU A 1 103 ? -18.771 9.416 14.425 1.00 97.25 103 LEU A N 1
ATOM 775 C CA . LEU A 1 103 ? -19.025 8.109 13.831 1.00 97.25 103 LEU A CA 1
ATOM 776 C C . LEU A 1 103 ? -17.712 7.376 13.560 1.00 97.25 103 LEU A C 1
ATOM 778 O O . LEU A 1 103 ? -16.735 7.941 13.054 1.00 97.25 103 LEU A O 1
ATOM 782 N N . GLY A 1 104 ? -17.715 6.097 13.897 1.00 96.69 104 GLY A N 1
ATOM 783 C CA . GLY A 1 104 ? -16.623 5.197 13.619 1.00 96.69 104 GLY A CA 1
ATOM 784 C C . GLY A 1 104 ? -16.615 4.778 12.150 1.00 96.69 104 GLY A C 1
ATOM 785 O O . GLY A 1 104 ? -17.613 4.303 11.611 1.00 96.69 104 GLY A O 1
ATOM 786 N N . THR A 1 105 ? -15.478 4.950 11.482 1.00 96.06 105 THR A N 1
ATOM 787 C CA . THR A 1 105 ? -15.332 4.683 10.041 1.00 96.06 105 THR A CA 1
ATOM 788 C C . THR A 1 105 ? -14.385 3.527 9.752 1.00 96.06 105 THR A C 1
ATOM 790 O O . THR A 1 105 ? -14.466 2.910 8.688 1.00 96.06 105 THR A O 1
ATOM 793 N N . GLU A 1 106 ? -13.490 3.217 10.686 1.00 95.25 106 GLU A N 1
ATOM 794 C CA . GLU A 1 106 ? -12.388 2.280 10.504 1.00 95.25 106 GLU A CA 1
ATOM 795 C C . GLU A 1 106 ? -12.364 1.281 11.662 1.00 95.25 106 GLU A C 1
ATOM 797 O O . GLU A 1 106 ? -12.445 1.668 12.822 1.00 95.25 106 GLU A O 1
ATOM 802 N N . ILE A 1 107 ? -12.273 -0.013 11.346 1.00 96.62 107 ILE A N 1
ATOM 803 C CA . ILE A 1 107 ? -12.079 -1.062 12.353 1.00 96.62 107 ILE A CA 1
ATOM 804 C C . ILE A 1 107 ? -10.586 -1.318 12.453 1.00 96.62 107 ILE A C 1
ATOM 806 O O . ILE A 1 107 ? -9.956 -1.669 11.451 1.00 96.62 107 ILE A O 1
ATOM 810 N N . ASP A 1 108 ? -10.046 -1.165 13.653 1.00 95.19 108 ASP A N 1
ATOM 811 C CA . ASP A 1 108 ? -8.627 -1.305 13.928 1.00 95.19 108 ASP A CA 1
ATOM 812 C C . ASP A 1 108 ? -8.362 -2.363 15.001 1.00 95.19 108 ASP A C 1
ATOM 814 O O . ASP A 1 108 ? -9.201 -2.648 15.851 1.00 95.19 108 ASP A O 1
ATOM 818 N N . HIS A 1 109 ? -7.168 -2.946 14.955 1.00 94.56 109 HIS A N 1
ATOM 819 C CA . HIS A 1 109 ? -6.730 -3.924 15.942 1.00 94.56 109 HIS A CA 1
ATOM 820 C C . HIS A 1 109 ? -6.116 -3.193 17.140 1.00 94.56 109 HIS A C 1
ATOM 822 O O . HIS A 1 109 ? -5.261 -2.314 16.980 1.00 94.56 109 HIS A O 1
ATOM 828 N N . ILE A 1 110 ? -6.520 -3.545 18.360 1.00 94.06 110 ILE A N 1
ATOM 829 C CA . ILE A 1 110 ? -5.913 -3.036 19.592 1.00 94.06 110 ILE A CA 1
ATOM 830 C C . ILE A 1 110 ? -4.443 -3.448 19.615 1.00 94.06 110 ILE A C 1
ATOM 832 O O . ILE A 1 110 ? -3.595 -2.559 19.644 1.00 94.06 110 ILE A O 1
ATOM 836 N N . ASP A 1 111 ? -4.132 -4.736 19.492 1.00 90.81 111 ASP A N 1
ATOM 837 C CA . ASP A 1 111 ? -2.763 -5.253 19.461 1.00 90.81 111 ASP A CA 1
ATOM 838 C C . ASP A 1 111 ? -2.593 -6.432 18.480 1.00 90.81 111 ASP A C 1
ATOM 840 O O . ASP A 1 111 ? -3.483 -7.257 18.293 1.00 90.81 111 ASP A O 1
ATOM 844 N N . GLY A 1 112 ? -1.448 -6.512 17.800 1.00 88.69 112 GLY A N 1
ATOM 845 C CA . GLY A 1 112 ? -1.176 -7.565 16.813 1.00 88.69 112 GLY A CA 1
ATOM 846 C C . GLY A 1 112 ? -2.177 -7.643 15.642 1.00 88.69 112 GLY A C 1
ATOM 847 O O . GLY A 1 112 ? -2.665 -6.619 15.154 1.00 88.69 112 GLY A O 1
ATOM 848 N N . ASP A 1 113 ? -2.429 -8.872 15.170 1.00 90.94 113 ASP A N 1
ATOM 849 C CA . ASP A 1 113 ? -3.258 -9.215 13.993 1.00 90.94 113 ASP A CA 1
ATOM 850 C C . ASP A 1 113 ? -4.482 -10.090 14.344 1.00 90.94 113 ASP A C 1
ATOM 852 O O . ASP A 1 113 ? -5.143 -10.612 13.447 1.00 90.94 113 ASP A O 1
ATOM 856 N N . SER A 1 114 ? -4.763 -10.314 15.633 1.00 92.62 114 SER A N 1
ATOM 857 C CA . SER A 1 114 ? -5.830 -11.232 16.054 1.00 92.62 114 SER A CA 1
ATOM 858 C C . SER A 1 114 ? -7.217 -10.707 15.649 1.00 92.62 114 SER A C 1
ATOM 860 O O . SER A 1 114 ? -7.533 -9.566 15.998 1.00 92.62 114 SER A O 1
ATOM 862 N N . PRO A 1 115 ? -8.059 -11.514 14.974 1.00 92.81 115 PRO A N 1
ATOM 863 C CA . PRO A 1 115 ? -9.386 -11.096 14.525 1.00 92.81 115 PRO A CA 1
ATOM 864 C C . PRO A 1 115 ? -10.466 -11.202 15.615 1.00 92.81 115 PRO A C 1
ATOM 866 O O . PRO A 1 115 ? -11.640 -10.986 15.323 1.00 92.81 115 PRO A O 1
ATOM 869 N N . GLU A 1 116 ? -10.097 -11.576 16.840 1.00 94.25 116 GLU A N 1
ATOM 870 C CA . GLU A 1 116 ? -11.034 -11.750 17.950 1.00 94.25 116 GLU A CA 1
ATOM 871 C C . GLU A 1 116 ? -11.646 -10.413 18.377 1.00 94.25 116 GLU A C 1
ATOM 873 O O . GLU A 1 116 ? -10.928 -9.425 18.524 1.00 94.25 116 GLU A O 1
ATOM 878 N N . LEU A 1 117 ? -12.961 -10.390 18.633 1.00 95.31 117 LEU A N 1
ATOM 879 C CA . LEU A 1 117 ? -13.701 -9.164 18.973 1.00 95.31 117 LEU A CA 1
ATOM 880 C C . LEU A 1 117 ? -13.057 -8.324 20.091 1.00 95.31 117 LEU A C 1
ATOM 882 O O . LEU A 1 117 ? -12.951 -7.116 19.901 1.00 95.31 117 LEU A O 1
ATOM 886 N N . PRO A 1 118 ? -12.542 -8.899 21.200 1.00 96.06 118 PRO A N 1
ATOM 887 C CA . PRO A 1 118 ? -11.894 -8.112 22.252 1.00 96.06 118 PRO A CA 1
ATOM 888 C C . PRO A 1 118 ? -10.616 -7.393 21.810 1.00 96.06 118 PRO A C 1
ATOM 890 O O . PRO A 1 118 ? -10.132 -6.527 22.528 1.00 96.06 118 PRO A O 1
ATOM 893 N N . ASN A 1 119 ? -10.040 -7.776 20.669 1.00 96.62 119 ASN A N 1
ATOM 894 C CA . ASN A 1 119 ? -8.864 -7.148 20.081 1.00 96.62 119 ASN A CA 1
ATOM 895 C C . ASN A 1 119 ? -9.218 -6.163 18.956 1.00 96.62 119 ASN A C 1
ATOM 897 O O . ASN A 1 119 ? -8.326 -5.631 18.296 1.00 96.62 119 ASN A O 1
ATOM 901 N N . LEU A 1 120 ? -10.497 -5.917 18.701 1.00 97.38 120 LEU A N 1
ATOM 902 C CA . LEU A 1 120 ? -10.952 -5.003 17.664 1.00 97.38 120 LEU A CA 1
ATOM 903 C C . LEU A 1 120 ? -11.608 -3.784 18.298 1.00 97.38 120 LEU A C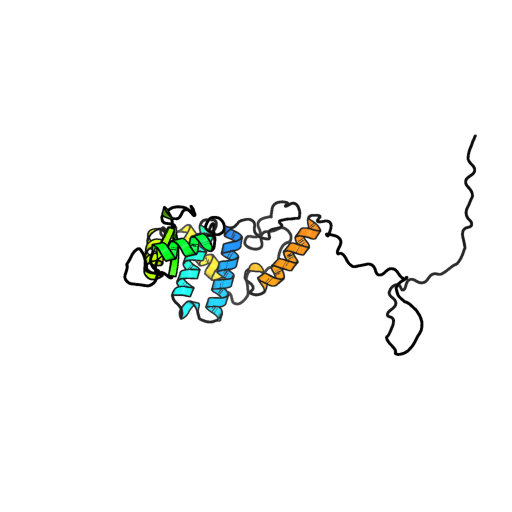 1
ATOM 905 O O . LEU A 1 120 ? -12.190 -3.867 19.372 1.00 97.38 120 LEU A O 1
ATOM 909 N N . GLN A 1 121 ? -11.491 -2.650 17.617 1.00 97.25 121 GLN A N 1
ATOM 910 C CA . GLN A 1 121 ? -12.157 -1.414 18.003 1.00 97.25 121 GLN A CA 1
ATOM 911 C C . GLN A 1 121 ? -12.608 -0.629 16.772 1.00 97.25 121 GLN A C 1
ATOM 913 O O . GLN A 1 121 ? -11.940 -0.651 15.732 1.00 97.25 121 GLN A O 1
ATOM 918 N N . LEU A 1 122 ? -13.715 0.093 16.889 1.00 98.25 122 LEU A N 1
ATOM 919 C CA . LEU A 1 122 ? -14.214 1.019 15.888 1.00 98.25 122 LEU A CA 1
ATOM 920 C C . LEU A 1 122 ? -13.701 2.436 16.175 1.00 98.25 122 LEU A C 1
ATOM 922 O O . LEU A 1 122 ? -13.986 3.025 17.214 1.00 98.25 122 LEU A O 1
ATOM 926 N N . LEU A 1 123 ? -12.970 3.020 15.228 1.00 98.12 123 LEU A N 1
ATOM 927 C CA . LEU A 1 123 ? -12.381 4.352 15.346 1.00 98.12 123 LEU A CA 1
ATOM 928 C C . LEU A 1 123 ? -12.864 5.279 14.233 1.00 98.12 123 LEU A C 1
ATOM 930 O O . LEU A 1 123 ? -13.049 4.877 13.081 1.00 98.12 123 LEU A O 1
ATOM 934 N N . CYS A 1 124 ? -13.027 6.560 14.559 1.00 97.44 124 CYS A N 1
ATOM 935 C CA . CYS A 1 124 ? -13.089 7.597 13.536 1.00 97.44 124 CYS A CA 1
ATOM 936 C C . CYS A 1 124 ? -11.700 7.803 12.911 1.00 97.44 124 CYS A C 1
ATOM 938 O O . CYS A 1 124 ? -10.668 7.517 13.530 1.00 97.44 124 CYS A O 1
ATOM 940 N N . ALA A 1 125 ? -11.661 8.372 11.704 1.00 93.81 125 ALA A N 1
ATOM 941 C CA . ALA A 1 125 ? -10.415 8.620 10.978 1.00 93.81 125 ALA A CA 1
ATOM 942 C C . ALA A 1 125 ? -9.380 9.429 11.790 1.00 93.81 125 ALA A C 1
ATOM 944 O O . ALA A 1 125 ? -8.184 9.158 11.711 1.00 93.81 125 ALA A O 1
ATOM 945 N N . ARG A 1 126 ? -9.817 10.402 12.609 1.00 95.12 126 ARG A N 1
ATOM 946 C CA . ARG A 1 126 ? -8.922 11.212 13.460 1.00 95.12 126 ARG A CA 1
ATOM 947 C C . ARG A 1 126 ? -8.205 10.350 14.502 1.00 95.12 126 ARG A C 1
ATOM 949 O O . ARG A 1 126 ? -6.983 10.414 14.617 1.00 95.12 126 ARG A O 1
ATOM 956 N N . CYS A 1 127 ? -8.966 9.549 15.243 1.00 96.75 127 CYS A N 1
ATOM 957 C CA . CYS A 1 127 ? -8.454 8.674 16.295 1.00 96.75 127 CYS A CA 1
ATOM 958 C C . CYS A 1 127 ? -7.560 7.569 15.727 1.00 96.75 127 CYS A C 1
ATOM 960 O O . CYS A 1 127 ? -6.468 7.336 16.245 1.00 96.75 127 CYS A O 1
ATOM 962 N N . HIS A 1 128 ? -7.963 6.963 14.608 1.00 95.62 128 HIS A N 1
ATOM 963 C CA . HIS A 1 128 ? -7.164 5.933 13.949 1.00 95.62 128 HIS A CA 1
ATOM 964 C C . HIS A 1 128 ? -5.806 6.464 13.454 1.00 95.62 128 HIS A C 1
ATOM 966 O O . HIS A 1 128 ? -4.774 5.824 13.671 1.00 95.62 128 HIS A O 1
ATOM 972 N N . ARG A 1 129 ? -5.770 7.669 12.865 1.00 93.75 129 ARG A N 1
ATOM 973 C CA . ARG A 1 129 ? -4.511 8.321 12.455 1.00 93.75 129 ARG A CA 1
ATOM 974 C C . ARG A 1 129 ? -3.614 8.634 13.641 1.00 93.75 129 ARG A C 1
ATOM 976 O O . ARG A 1 129 ? -2.453 8.252 13.621 1.00 93.75 129 ARG A O 1
ATOM 983 N N . ALA A 1 130 ? -4.158 9.239 14.698 1.00 93.94 130 ALA A N 1
ATOM 984 C CA . ALA A 1 130 ? -3.386 9.541 15.902 1.00 93.94 130 ALA A CA 1
ATOM 985 C C . ALA A 1 130 ? -2.750 8.275 16.502 1.00 93.94 130 ALA A C 1
ATOM 987 O O . ALA A 1 130 ? -1.575 8.272 16.861 1.00 93.94 130 ALA A O 1
ATOM 988 N N . LYS A 1 131 ? -3.501 7.168 16.550 1.00 93.81 131 LYS A N 1
ATOM 989 C CA . LYS A 1 131 ? -2.984 5.868 16.988 1.00 93.81 131 LYS A CA 1
ATOM 990 C C . LYS A 1 131 ? -1.898 5.321 16.055 1.00 93.81 131 LYS A C 1
ATOM 992 O O . LYS A 1 131 ? -0.896 4.794 16.535 1.00 93.81 131 LYS A O 1
ATOM 997 N N . THR A 1 132 ? -2.085 5.445 14.742 1.00 92.38 132 THR A N 1
ATOM 998 C CA . THR A 1 132 ? -1.102 5.017 13.735 1.00 92.38 132 THR A CA 1
ATOM 999 C C . THR A 1 132 ? 0.198 5.810 13.868 1.00 92.38 132 THR A C 1
ATOM 1001 O O . THR A 1 132 ? 1.271 5.213 13.919 1.00 92.38 132 THR A O 1
ATOM 1004 N N . ASP A 1 133 ? 0.109 7.132 14.013 1.00 90.75 133 ASP A N 1
ATOM 1005 C CA . ASP A 1 133 ? 1.260 8.029 14.140 1.00 90.75 133 ASP A CA 1
ATOM 1006 C C . ASP A 1 133 ? 2.061 7.754 15.420 1.00 90.75 133 ASP A C 1
ATOM 1008 O O . ASP A 1 133 ? 3.287 7.753 15.385 1.00 90.75 133 ASP A O 1
ATOM 1012 N N . LEU A 1 134 ? 1.387 7.433 16.531 1.00 90.56 134 LEU A N 1
ATOM 1013 C CA . LEU A 1 134 ? 2.046 7.030 17.781 1.00 90.56 134 LEU A CA 1
ATOM 1014 C C . LEU A 1 134 ? 2.802 5.699 17.662 1.00 90.56 134 LEU A C 1
ATOM 1016 O O . LEU A 1 134 ? 3.788 5.484 18.364 1.00 90.56 134 LEU A O 1
ATOM 1020 N N . ARG A 1 135 ? 2.322 4.785 16.812 1.00 88.38 135 ARG A N 1
ATOM 1021 C CA . ARG A 1 135 ? 2.903 3.443 16.631 1.00 88.38 135 ARG A CA 1
ATOM 1022 C C . ARG A 1 135 ? 3.956 3.380 15.538 1.00 88.38 135 ARG A C 1
ATOM 1024 O O . ARG A 1 135 ? 4.725 2.422 15.494 1.00 88.38 135 ARG A O 1
ATOM 1031 N N . MET A 1 136 ? 3.986 4.362 14.647 1.00 84.69 136 MET A N 1
ATOM 1032 C CA . MET A 1 136 ? 5.011 4.444 13.623 1.00 84.69 136 MET A CA 1
ATOM 1033 C C . MET A 1 136 ? 6.276 5.079 14.198 1.00 84.69 136 MET A C 1
ATOM 1035 O O . MET A 1 136 ? 6.263 6.255 14.562 1.00 84.69 136 MET A O 1
ATOM 1039 N N . PRO A 1 137 ? 7.400 4.347 14.245 1.00 81.12 137 PRO A N 1
ATOM 1040 C CA . PRO A 1 137 ? 8.659 4.953 14.633 1.00 81.12 137 PRO A CA 1
ATOM 1041 C C . PRO A 1 137 ? 9.086 6.005 13.595 1.00 81.12 137 PRO A C 1
ATOM 1043 O O . PRO A 1 137 ? 8.784 5.860 12.403 1.00 81.12 137 PRO A O 1
ATOM 1046 N N . PRO A 1 138 ? 9.841 7.038 14.008 1.00 85.19 138 PRO A N 1
ATOM 1047 C CA . PRO A 1 138 ? 10.475 7.952 13.070 1.00 85.19 138 PRO A CA 1
ATOM 1048 C C . PRO A 1 138 ? 11.315 7.197 12.035 1.00 85.19 138 PRO A C 1
ATOM 1050 O O . PRO A 1 138 ? 11.997 6.221 12.354 1.00 85.19 138 PRO A O 1
ATOM 1053 N N . ALA A 1 139 ? 11.303 7.674 10.790 1.00 86.38 139 ALA A N 1
ATOM 1054 C CA . ALA A 1 139 ? 12.079 7.059 9.722 1.00 86.38 139 ALA A CA 1
ATOM 1055 C C . ALA A 1 139 ? 13.586 7.104 10.036 1.00 86.38 139 ALA A C 1
ATOM 1057 O O . ALA A 1 139 ? 14.171 8.176 10.256 1.00 86.38 139 ALA A O 1
ATOM 1058 N N . THR A 1 140 ? 14.228 5.933 9.996 1.00 90.50 140 THR A N 1
ATOM 1059 C CA . THR A 1 140 ? 15.688 5.820 10.102 1.00 90.50 140 THR A CA 1
ATOM 1060 C C . THR A 1 140 ? 16.366 6.620 8.981 1.00 90.50 140 THR A C 1
ATOM 1062 O O . THR A 1 140 ? 15.742 6.848 7.939 1.00 90.50 140 THR A O 1
ATOM 1065 N N . PRO A 1 141 ? 17.629 7.059 9.144 1.00 93.12 141 PRO A N 1
ATOM 1066 C CA . PRO A 1 141 ? 18.363 7.724 8.066 1.00 93.12 141 PRO A CA 1
ATOM 1067 C C . PRO A 1 141 ? 18.341 6.924 6.756 1.00 93.12 141 PRO A C 1
ATOM 1069 O O . PRO A 1 141 ? 18.027 7.480 5.711 1.00 93.12 141 PRO A O 1
ATOM 1072 N N . GLU A 1 142 ? 18.547 5.607 6.834 1.00 91.31 142 GLU A N 1
ATOM 1073 C CA . GLU A 1 142 ? 18.473 4.698 5.685 1.00 91.31 142 GLU A CA 1
ATOM 1074 C C . GLU A 1 142 ? 17.088 4.706 5.026 1.00 91.31 142 GLU A C 1
ATOM 1076 O O . GLU A 1 142 ? 16.974 4.830 3.807 1.00 91.31 142 GLU A O 1
ATOM 1081 N N . SER A 1 143 ? 16.017 4.645 5.826 1.00 90.81 143 SER A N 1
ATOM 1082 C CA . SER A 1 143 ? 14.651 4.715 5.300 1.00 90.81 143 SER A CA 1
ATOM 1083 C C . SER A 1 143 ? 14.385 6.054 4.617 1.00 90.81 143 SER A C 1
ATOM 1085 O O . SER A 1 143 ? 13.744 6.078 3.572 1.00 90.81 143 SER A O 1
ATOM 1087 N N . ARG A 1 144 ? 14.889 7.166 5.168 1.00 91.69 144 ARG A N 1
ATOM 1088 C CA . ARG A 1 144 ? 14.744 8.503 4.570 1.00 91.69 144 ARG A CA 1
ATOM 1089 C C . ARG A 1 144 ? 15.442 8.595 3.220 1.00 91.69 144 ARG A C 1
ATOM 1091 O O . ARG A 1 144 ? 14.780 8.931 2.242 1.00 91.69 144 ARG A O 1
ATOM 1098 N N . THR A 1 145 ? 16.708 8.186 3.145 1.00 94.25 145 THR A N 1
ATOM 1099 C CA . THR A 1 145 ? 17.444 8.099 1.875 1.00 94.25 145 THR A CA 1
ATOM 1100 C C . THR A 1 145 ? 16.694 7.224 0.878 1.00 94.25 145 THR A C 1
ATOM 1102 O O . THR A 1 145 ? 16.490 7.611 -0.271 1.00 94.25 145 THR A O 1
ATOM 1105 N N . ARG A 1 146 ? 16.178 6.073 1.324 1.00 92.56 146 ARG A N 1
ATOM 1106 C CA . ARG A 1 146 ? 15.440 5.174 0.441 1.00 92.56 146 ARG A CA 1
ATOM 1107 C C . ARG A 1 146 ? 14.141 5.785 -0.081 1.00 92.56 146 ARG A C 1
ATOM 1109 O O . ARG A 1 146 ? 13.789 5.581 -1.241 1.00 92.56 146 ARG A O 1
ATOM 1116 N N . ILE A 1 147 ? 13.416 6.523 0.756 1.00 93.44 147 ILE A N 1
ATOM 1117 C CA . ILE A 1 147 ? 12.215 7.262 0.356 1.00 93.44 147 ILE A CA 1
ATOM 1118 C C . ILE A 1 147 ? 12.587 8.307 -0.699 1.00 93.44 147 ILE A C 1
ATOM 1120 O O . ILE A 1 147 ? 11.972 8.325 -1.764 1.00 93.44 147 ILE A O 1
ATOM 1124 N N . GLU A 1 148 ? 13.602 9.129 -0.439 1.00 94.81 148 GLU A N 1
ATOM 1125 C CA . GLU A 1 148 ? 14.075 10.178 -1.353 1.00 94.81 148 GLU A CA 1
ATOM 1126 C C . GLU A 1 148 ? 14.486 9.617 -2.721 1.00 94.81 148 GLU A C 1
ATOM 1128 O O . GLU A 1 148 ? 14.077 10.149 -3.757 1.00 94.81 148 GLU A O 1
ATOM 1133 N N . GLU A 1 149 ? 15.208 8.495 -2.744 1.00 95.50 149 GLU A N 1
ATOM 1134 C CA . GLU A 1 149 ? 15.561 7.779 -3.972 1.00 95.50 149 GLU A CA 1
ATOM 1135 C C . GLU A 1 149 ? 14.323 7.315 -4.743 1.00 95.50 149 GLU A C 1
ATOM 1137 O O . GLU A 1 149 ? 14.233 7.511 -5.954 1.00 95.50 149 GLU A O 1
ATOM 1142 N N . LEU A 1 150 ? 13.351 6.692 -4.066 1.00 96.06 150 LEU A N 1
ATOM 1143 C CA . LEU A 1 150 ? 12.130 6.216 -4.720 1.00 96.06 150 LEU A CA 1
ATOM 1144 C C . LEU A 1 150 ? 11.326 7.378 -5.312 1.00 96.06 150 LEU A C 1
ATOM 1146 O O . LEU A 1 150 ? 10.818 7.260 -6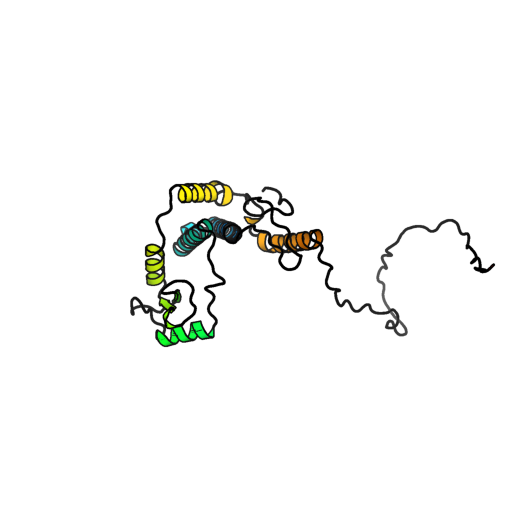.430 1.00 96.06 150 LEU A O 1
ATOM 1150 N N . TRP A 1 151 ? 11.238 8.502 -4.600 1.00 96.19 151 TRP A N 1
ATOM 1151 C CA . TRP A 1 151 ? 10.580 9.704 -5.102 1.00 96.19 151 TRP A CA 1
ATOM 1152 C C . TRP A 1 151 ? 11.291 10.253 -6.332 1.00 96.19 151 TRP A C 1
ATOM 1154 O O . TRP A 1 151 ? 10.675 10.362 -7.392 1.00 96.19 151 TRP A O 1
ATOM 1164 N N . THR A 1 152 ? 12.587 10.519 -6.213 1.00 97.00 152 THR A N 1
ATOM 1165 C CA . THR A 1 152 ? 13.389 11.144 -7.269 1.00 97.00 152 THR A CA 1
ATOM 1166 C C . THR A 1 152 ? 13.466 10.267 -8.512 1.00 97.00 152 THR A C 1
ATOM 1168 O O . THR A 1 152 ? 13.273 10.753 -9.620 1.00 97.00 152 THR A O 1
ATOM 1171 N N . MET A 1 153 ? 13.687 8.962 -8.339 1.00 96.31 153 MET A N 1
ATOM 1172 C CA . MET A 1 153 ? 14.001 8.062 -9.450 1.00 96.31 153 MET A CA 1
ATOM 1173 C C . MET A 1 153 ? 12.783 7.368 -10.057 1.00 96.31 153 MET A C 1
ATOM 1175 O O . MET A 1 153 ? 12.893 6.824 -11.153 1.00 96.31 153 MET A O 1
ATOM 1179 N N . ARG A 1 154 ? 11.639 7.312 -9.358 1.00 96.50 154 ARG A N 1
ATOM 1180 C CA . ARG A 1 154 ? 10.467 6.542 -9.825 1.00 96.50 154 ARG A CA 1
ATOM 1181 C C . ARG A 1 154 ? 9.154 7.304 -9.784 1.00 96.50 154 ARG A C 1
ATOM 1183 O O . ARG A 1 154 ? 8.298 7.049 -10.630 1.00 96.50 154 ARG A O 1
ATOM 1190 N N . VAL A 1 155 ? 8.963 8.222 -8.836 1.00 96.75 155 VAL A N 1
ATOM 1191 C CA . VAL A 1 155 ? 7.698 8.968 -8.733 1.00 96.75 155 VAL A CA 1
ATOM 1192 C C . VAL A 1 155 ? 7.729 10.260 -9.544 1.00 96.75 155 VAL A C 1
ATOM 1194 O O . VAL A 1 155 ? 6.802 10.496 -10.310 1.00 96.75 155 VAL A O 1
ATOM 1197 N N . LEU A 1 156 ? 8.776 11.073 -9.389 1.00 95.75 156 LEU A N 1
ATOM 1198 C CA . LEU A 1 156 ? 8.868 12.414 -9.981 1.00 95.75 156 LEU A CA 1
ATOM 1199 C C . LEU A 1 156 ? 9.314 12.414 -11.447 1.00 95.75 156 LEU A C 1
ATOM 1201 O O . LEU A 1 156 ? 9.126 13.407 -12.144 1.00 95.75 156 LEU A O 1
ATOM 1205 N N . VAL A 1 157 ? 9.884 11.309 -11.928 1.00 95.25 157 VAL A N 1
ATOM 1206 C CA . VAL A 1 157 ? 10.225 11.141 -13.346 1.00 95.25 157 VAL A CA 1
ATOM 1207 C C . VAL A 1 157 ? 8.960 11.102 -14.206 1.00 95.25 157 VAL A C 1
ATOM 1209 O O . VAL A 1 157 ? 7.973 10.463 -13.832 1.00 95.25 157 VAL A O 1
ATOM 1212 N N . SER A 1 158 ? 8.987 11.765 -15.365 1.00 91.69 158 SER A N 1
ATOM 1213 C CA . SER A 1 158 ? 7.839 11.831 -16.281 1.00 91.69 158 SER A CA 1
ATOM 1214 C C . SER A 1 158 ? 7.397 10.434 -16.715 1.00 91.69 158 SER A C 1
ATOM 1216 O O . SER A 1 158 ? 6.254 10.039 -16.494 1.00 91.69 158 SER A O 1
ATOM 1218 N N . GLU A 1 159 ? 8.339 9.639 -17.214 1.00 93.25 159 GLU A N 1
ATOM 1219 C CA . GLU A 1 159 ? 8.090 8.276 -17.671 1.00 93.25 159 GLU A CA 1
ATOM 1220 C C . GLU A 1 159 ? 8.269 7.242 -16.552 1.00 93.25 159 GLU A C 1
ATOM 1222 O O . GLU A 1 159 ? 9.169 7.385 -15.718 1.00 93.25 159 GLU A O 1
ATOM 1227 N N . PRO A 1 160 ? 7.475 6.154 -16.536 1.00 95.19 160 PRO A N 1
ATOM 1228 C CA . PRO A 1 160 ? 7.700 5.035 -15.631 1.00 95.19 160 PRO A CA 1
ATOM 1229 C C . PRO A 1 160 ? 9.138 4.506 -15.737 1.00 95.19 160 PRO A C 1
ATOM 1231 O O . PRO A 1 160 ? 9.585 4.028 -16.788 1.00 95.19 160 PRO A O 1
ATOM 1234 N N . ALA A 1 161 ? 9.874 4.568 -14.626 1.00 95.00 161 ALA A N 1
ATOM 1235 C CA . ALA A 1 161 ? 11.246 4.069 -14.567 1.00 95.00 161 ALA A CA 1
ATOM 1236 C C . ALA A 1 161 ? 11.294 2.553 -14.802 1.00 95.00 161 ALA A C 1
ATOM 1238 O O . ALA A 1 161 ? 12.162 2.052 -15.519 1.00 95.00 161 ALA A O 1
ATOM 1239 N N . ARG A 1 162 ? 10.317 1.836 -14.236 1.00 95.12 162 ARG A N 1
ATOM 1240 C CA . ARG A 1 162 ? 10.129 0.392 -14.385 1.00 95.12 162 ARG A CA 1
ATOM 1241 C C . ARG A 1 162 ? 8.756 0.092 -14.960 1.00 95.12 162 ARG A C 1
ATOM 1243 O O . ARG A 1 162 ? 7.798 0.821 -14.717 1.00 95.12 162 ARG A O 1
ATOM 1250 N N . LEU A 1 163 ? 8.628 -1.062 -15.611 1.00 94.38 163 LEU A N 1
ATOM 1251 C CA . LEU A 1 163 ? 7.344 -1.533 -16.135 1.00 94.38 163 LEU A CA 1
ATOM 1252 C C . LEU A 1 163 ? 6.254 -1.605 -15.051 1.00 94.38 163 LEU A C 1
ATOM 1254 O O . LEU A 1 163 ? 5.095 -1.289 -15.299 1.00 94.38 163 LEU A O 1
ATOM 1258 N N . CYS A 1 164 ? 6.634 -1.965 -13.819 1.00 96.06 164 CYS A N 1
ATOM 1259 C CA . CYS A 1 164 ? 5.706 -2.008 -12.692 1.00 96.06 164 CYS A CA 1
ATOM 1260 C C . CYS A 1 164 ? 5.310 -0.641 -12.122 1.00 96.06 164 CYS A C 1
ATOM 1262 O O . CYS A 1 164 ? 4.465 -0.611 -11.230 1.00 96.06 164 CYS A O 1
ATOM 1264 N N . ASP A 1 165 ? 5.861 0.461 -12.632 1.00 96.50 165 ASP A N 1
ATOM 1265 C CA . ASP A 1 165 ? 5.470 1.834 -12.284 1.00 96.50 165 ASP A CA 1
ATOM 1266 C C . ASP A 1 165 ? 4.415 2.402 -13.241 1.00 96.50 165 ASP A C 1
ATOM 1268 O O . ASP A 1 165 ? 3.835 3.451 -12.956 1.00 96.50 165 ASP A O 1
ATOM 1272 N N . SER A 1 166 ? 4.154 1.709 -14.354 1.00 93.75 166 SER A N 1
ATOM 1273 C CA . SER A 1 166 ? 3.139 2.092 -15.334 1.00 93.75 166 SER A CA 1
ATOM 1274 C C . SER A 1 166 ? 1.722 1.865 -14.801 1.00 93.75 166 SER A C 1
ATOM 1276 O O . SER A 1 166 ? 1.467 0.925 -14.039 1.00 93.75 166 SER A O 1
ATOM 1278 N N . GLU A 1 167 ? 0.780 2.699 -15.234 1.00 90.31 167 GLU A N 1
ATOM 1279 C CA . GLU A 1 167 ? -0.653 2.498 -15.000 1.00 90.31 167 GLU A CA 1
ATOM 1280 C C . GLU A 1 167 ? -1.188 1.231 -15.687 1.00 90.31 167 GLU A C 1
ATOM 1282 O O . GLU A 1 167 ? -2.043 0.541 -15.128 1.00 90.31 167 GLU A O 1
ATOM 1287 N N . GLU A 1 168 ? -0.580 0.840 -16.810 1.00 91.31 168 GLU A N 1
ATOM 1288 C CA . GLU A 1 168 ? -0.901 -0.372 -17.574 1.00 91.31 168 GLU A CA 1
ATOM 1289 C C . GLU A 1 168 ? -0.439 -1.665 -16.878 1.00 91.31 168 GLU A C 1
ATOM 1291 O O . GLU A 1 168 ? -0.753 -2.775 -17.313 1.00 91.31 168 GLU A O 1
ATOM 1296 N N . TRP A 1 169 ? 0.307 -1.562 -15.768 1.00 94.69 169 TRP A N 1
ATOM 1297 C CA . TRP A 1 169 ? 0.911 -2.715 -15.098 1.00 94.69 169 TRP A CA 1
ATOM 1298 C C . TRP A 1 169 ? -0.097 -3.818 -14.753 1.00 94.69 169 TRP A C 1
ATOM 1300 O O . TRP A 1 169 ? 0.266 -4.994 -14.747 1.00 94.69 169 TRP A O 1
ATOM 1310 N N . ASN A 1 170 ? -1.353 -3.481 -14.447 1.00 88.81 170 ASN A N 1
ATOM 1311 C CA . ASN A 1 170 ? -2.360 -4.492 -14.120 1.00 88.81 170 ASN A CA 1
ATOM 1312 C C . ASN A 1 170 ? -2.571 -5.471 -15.287 1.00 88.81 170 ASN A C 1
ATOM 1314 O O . ASN A 1 170 ? -2.494 -6.688 -15.074 1.00 88.81 170 ASN A O 1
ATOM 1318 N N . ASP A 1 171 ? -2.711 -4.953 -16.504 1.00 90.62 171 ASP A N 1
ATOM 1319 C CA . ASP A 1 171 ? -2.920 -5.751 -17.713 1.00 90.62 171 ASP A CA 1
ATOM 1320 C C . ASP A 1 171 ? -1.634 -6.489 -18.095 1.00 90.62 171 ASP A C 1
ATOM 1322 O O . ASP A 1 171 ? -1.622 -7.716 -18.255 1.00 90.62 171 ASP A O 1
ATOM 1326 N N . MET A 1 172 ? -0.506 -5.773 -18.101 1.00 93.31 172 MET A N 1
ATOM 1327 C CA . MET A 1 172 ? 0.805 -6.350 -18.414 1.00 93.31 172 MET A CA 1
ATOM 1328 C C . MET A 1 172 ? 1.186 -7.478 -17.451 1.00 93.31 172 MET A C 1
ATOM 1330 O O . MET A 1 172 ? 1.686 -8.522 -17.867 1.00 93.31 172 MET A O 1
ATOM 1334 N N . SER A 1 173 ? 0.919 -7.315 -16.153 1.00 94.44 173 SER A N 1
ATOM 1335 C CA . SER A 1 173 ? 1.272 -8.310 -15.137 1.00 94.44 173 SER A CA 1
ATOM 1336 C C . SER A 1 173 ? 0.531 -9.632 -15.322 1.00 94.44 173 SER A C 1
ATOM 1338 O O . SER A 1 173 ? 1.056 -10.687 -14.957 1.00 94.44 173 SER A O 1
ATOM 1340 N N . THR A 1 174 ? -0.673 -9.600 -15.895 1.00 92.38 174 THR A N 1
ATOM 1341 C CA . THR A 1 174 ? -1.443 -10.806 -16.206 1.00 92.38 174 THR A CA 1
ATOM 1342 C C . THR A 1 174 ? -0.761 -11.591 -17.320 1.00 92.38 174 THR A C 1
ATOM 1344 O O . THR A 1 174 ? -0.478 -12.780 -17.144 1.00 92.38 174 THR A O 1
ATOM 1347 N N . ARG A 1 175 ? -0.394 -10.904 -18.408 1.00 93.12 175 ARG A N 1
ATOM 1348 C CA . ARG A 1 175 ? 0.369 -11.483 -19.519 1.00 93.12 175 ARG A CA 1
ATOM 1349 C C . ARG A 1 175 ? 1.720 -12.038 -19.057 1.00 93.12 175 ARG A C 1
ATOM 1351 O O . ARG A 1 175 ? 2.012 -13.205 -19.293 1.00 93.12 175 ARG A O 1
ATOM 1358 N N . LEU A 1 176 ? 2.505 -11.258 -18.314 1.00 94.38 176 LEU A N 1
ATOM 1359 C CA . LEU A 1 176 ? 3.828 -11.677 -17.825 1.00 94.38 176 LEU A CA 1
ATOM 1360 C C . LEU A 1 176 ? 3.756 -12.899 -16.896 1.00 94.38 176 LEU A C 1
ATOM 1362 O O . LEU A 1 176 ? 4.617 -13.781 -16.946 1.00 94.38 176 LEU A O 1
ATOM 1366 N N . LYS A 1 177 ? 2.715 -12.995 -16.056 1.00 92.62 177 LYS A N 1
ATOM 1367 C CA . LYS A 1 177 ? 2.465 -14.203 -15.253 1.00 92.62 177 LYS A CA 1
ATOM 1368 C C . LYS A 1 177 ? 2.151 -15.401 -16.140 1.00 92.62 177 LYS A C 1
ATOM 1370 O O . LYS A 1 177 ? 2.660 -16.483 -15.870 1.00 92.62 177 LYS A O 1
ATOM 1375 N N . GLN A 1 178 ? 1.327 -15.240 -17.173 1.00 90.06 178 GLN A N 1
ATOM 1376 C CA . GLN A 1 178 ? 1.021 -16.324 -18.105 1.00 90.06 178 GLN A CA 1
ATOM 1377 C C . GLN A 1 178 ? 2.282 -16.813 -18.828 1.00 90.06 178 GLN A C 1
ATOM 1379 O O . GLN A 1 178 ? 2.553 -18.011 -18.811 1.00 90.06 178 GLN A O 1
ATOM 1384 N N . GLU A 1 179 ? 3.095 -15.902 -19.363 1.00 91.69 179 GLU A N 1
ATOM 1385 C CA . GLU A 1 179 ? 4.375 -16.226 -20.005 1.00 91.69 179 GLU A CA 1
ATOM 1386 C C . GLU A 1 179 ? 5.314 -16.977 -19.049 1.00 91.69 179 GLU A C 1
ATOM 1388 O O . GLU A 1 179 ? 5.888 -18.005 -19.410 1.00 91.69 179 GLU A O 1
ATOM 1393 N N . ARG A 1 180 ? 5.416 -16.527 -17.791 1.00 91.06 180 ARG A N 1
ATOM 1394 C CA . ARG A 1 180 ? 6.195 -17.224 -16.759 1.00 91.06 180 ARG A CA 1
ATOM 1395 C C . ARG A 1 180 ? 5.653 -18.623 -16.451 1.00 91.06 180 ARG A C 1
ATOM 1397 O O . ARG A 1 180 ? 6.443 -19.546 -16.290 1.00 91.06 180 ARG A O 1
ATOM 1404 N N . ARG A 1 181 ? 4.329 -18.819 -16.375 1.00 88.88 181 ARG A N 1
ATOM 1405 C CA . ARG A 1 181 ? 3.734 -20.160 -16.169 1.00 88.88 181 ARG A CA 1
ATOM 1406 C C . ARG A 1 181 ? 4.083 -21.120 -17.301 1.00 88.88 181 ARG A C 1
ATOM 1408 O O . ARG A 1 181 ? 4.333 -22.289 -17.023 1.00 88.88 181 ARG A O 1
ATOM 1415 N N . LEU A 1 182 ? 4.077 -20.631 -18.542 1.00 87.62 182 LEU A N 1
ATOM 1416 C CA . LEU A 1 182 ? 4.429 -21.425 -19.719 1.00 87.62 182 LEU A CA 1
ATOM 1417 C C . LEU A 1 182 ? 5.905 -21.836 -19.677 1.00 87.62 182 LEU A C 1
ATOM 1419 O O . LEU A 1 182 ? 6.198 -23.018 -19.821 1.00 87.62 182 LEU A O 1
ATOM 1423 N N . ARG A 1 183 ? 6.819 -20.900 -19.373 1.00 87.94 183 ARG A N 1
ATOM 1424 C CA . ARG A 1 183 ? 8.255 -21.207 -19.212 1.00 87.94 183 ARG A CA 1
ATOM 1425 C C . ARG A 1 183 ? 8.532 -22.212 -18.093 1.00 87.94 183 ARG A C 1
ATOM 1427 O O . ARG A 1 183 ? 9.362 -23.094 -18.259 1.00 87.94 183 ARG A O 1
ATOM 1434 N N . LEU A 1 184 ? 7.826 -22.096 -16.965 1.00 86.50 184 LEU A N 1
ATOM 1435 C CA . LEU A 1 184 ? 7.997 -22.974 -15.798 1.00 86.50 184 LEU A CA 1
ATOM 1436 C C . LEU A 1 184 ? 7.207 -24.296 -15.891 1.00 86.50 184 LEU A C 1
ATOM 1438 O O . LEU A 1 184 ? 7.102 -25.015 -14.898 1.00 86.50 184 LEU A O 1
ATOM 1442 N N . GLY A 1 185 ? 6.643 -24.629 -17.059 1.00 74.56 185 GLY A N 1
ATOM 1443 C CA . GLY A 1 185 ? 6.097 -25.960 -17.331 1.00 74.56 185 GLY A CA 1
ATOM 1444 C C . GLY A 1 185 ? 4.692 -26.231 -16.781 1.00 74.56 185 GLY A C 1
ATOM 1445 O O . GLY A 1 185 ? 4.430 -27.320 -16.271 1.00 74.56 185 GLY A O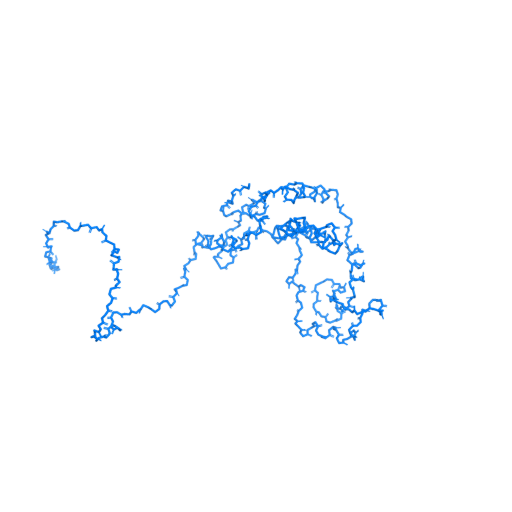 1
ATOM 1446 N N . HIS A 1 186 ? 3.749 -25.284 -16.879 1.00 61.25 186 HIS A N 1
ATOM 1447 C CA . HIS A 1 186 ? 2.331 -25.651 -16.748 1.00 61.25 186 HIS A CA 1
ATOM 1448 C C . HIS A 1 186 ? 1.822 -26.340 -18.019 1.00 61.25 186 HIS A C 1
ATOM 1450 O O . HIS A 1 186 ? 1.770 -25.715 -19.077 1.00 61.25 186 HIS A O 1
ATOM 1456 N N . VAL A 1 187 ? 1.349 -27.582 -17.889 1.00 52.22 187 VAL A N 1
ATOM 1457 C CA . VAL A 1 187 ? 0.443 -28.202 -18.866 1.00 52.22 187 VAL A CA 1
ATOM 1458 C C . VAL A 1 187 ? -0.868 -27.408 -18.838 1.00 52.22 187 VAL A C 1
ATOM 1460 O O . VAL A 1 187 ? -1.498 -27.356 -17.779 1.00 52.22 187 VAL A O 1
ATOM 1463 N N . PRO A 1 188 ? -1.301 -26.766 -19.938 1.00 52.09 188 PRO A N 1
ATOM 1464 C CA . PRO A 1 188 ? -2.583 -26.075 -19.973 1.00 52.09 188 PRO A CA 1
ATOM 1465 C C . PRO A 1 188 ? -3.696 -27.039 -19.550 1.00 52.09 188 PRO A C 1
ATOM 1467 O O . PRO A 1 188 ? -3.767 -28.163 -20.052 1.00 52.09 188 PRO A O 1
ATOM 1470 N N . LYS A 1 189 ? -4.591 -26.622 -18.644 1.00 50.50 189 LYS A N 1
ATOM 1471 C CA . LYS A 1 189 ? -5.867 -27.333 -18.478 1.00 50.50 189 LYS A CA 1
ATOM 1472 C C . LYS A 1 189 ? -6.523 -27.379 -19.857 1.00 50.50 189 LYS A C 1
ATOM 1474 O O . LYS A 1 189 ? -6.717 -26.315 -20.441 1.00 50.50 189 LYS A O 1
ATOM 1479 N N . LYS A 1 190 ? -6.829 -28.583 -20.364 1.00 41.19 190 LYS A N 1
ATOM 1480 C CA . LYS A 1 190 ? -7.610 -28.767 -21.596 1.00 41.19 190 LYS A CA 1
ATOM 1481 C C . LYS A 1 190 ? -8.808 -27.823 -21.518 1.00 41.19 190 LYS A C 1
ATOM 1483 O O . LYS A 1 190 ? -9.639 -27.968 -20.621 1.00 41.19 190 LYS A O 1
ATOM 1488 N N . SER A 1 191 ? -8.867 -26.826 -22.395 1.00 44.41 191 SER A N 1
ATOM 1489 C CA . SER A 1 191 ? -10.111 -26.104 -22.592 1.00 44.41 191 SER A CA 1
ATOM 1490 C C . SER A 1 191 ? -11.120 -27.137 -23.078 1.00 44.41 191 SER A C 1
ATOM 1492 O O . SER A 1 191 ? -10.835 -27.916 -23.988 1.00 44.41 191 SER A O 1
ATOM 1494 N N . HIS A 1 192 ? -12.293 -27.180 -22.452 1.00 43.25 192 HIS A N 1
ATOM 1495 C CA . HIS A 1 192 ? -13.453 -27.862 -23.015 1.00 43.25 192 HIS A CA 1
ATOM 1496 C C . HIS A 1 192 ? -13.933 -27.067 -24.238 1.00 43.25 192 HIS A C 1
ATOM 1498 O O . HIS A 1 192 ? -15.048 -26.557 -24.265 1.00 43.25 192 HIS A O 1
ATOM 1504 N N . HIS A 1 193 ? -13.089 -26.913 -25.259 1.00 45.03 193 HIS A N 1
ATOM 1505 C CA . HIS A 1 193 ? -13.625 -26.726 -26.589 1.00 45.03 193 HIS A CA 1
ATOM 1506 C C . HIS A 1 193 ? -14.208 -28.075 -26.964 1.00 45.03 193 HIS A C 1
ATOM 1508 O O . HIS A 1 193 ? -13.484 -29.052 -27.153 1.00 45.03 193 HIS A O 1
ATOM 1514 N N . LYS A 1 194 ? -15.542 -28.129 -26.960 1.00 42.16 194 LYS A N 1
ATOM 1515 C CA . LYS A 1 194 ? -16.305 -29.176 -27.622 1.00 42.16 194 LYS A CA 1
ATOM 1516 C C . LYS A 1 194 ? -15.735 -29.235 -29.039 1.00 42.16 194 LYS A C 1
ATOM 1518 O O . LYS A 1 194 ? -15.954 -28.318 -29.826 1.00 42.16 194 LYS A O 1
ATOM 1523 N N . ILE A 1 195 ? -14.899 -30.234 -29.315 1.00 40.72 195 ILE A N 1
ATOM 1524 C CA . ILE A 1 195 ? -14.550 -30.581 -30.685 1.00 40.72 195 ILE A CA 1
ATOM 1525 C C . ILE A 1 195 ? -15.893 -30.996 -31.269 1.00 40.72 195 ILE A C 1
ATOM 1527 O O . ILE A 1 195 ? -16.425 -32.039 -30.893 1.00 40.72 195 ILE A O 1
ATOM 1531 N N . LEU A 1 196 ? -16.499 -30.120 -32.069 1.00 46.22 196 LEU A N 1
ATOM 1532 C CA . LEU A 1 196 ? -17.593 -30.520 -32.936 1.00 46.22 196 LEU A CA 1
ATOM 1533 C C . LEU A 1 196 ? -16.993 -31.584 -33.850 1.00 46.22 196 LEU A C 1
ATOM 1535 O O . LEU A 1 196 ? -16.128 -31.293 -34.676 1.00 46.22 196 LEU A O 1
ATOM 1539 N N . THR A 1 197 ? -17.360 -32.836 -33.605 1.00 38.97 197 THR A N 1
ATOM 1540 C CA . THR A 1 197 ? -17.102 -33.914 -34.546 1.00 38.97 197 THR A CA 1
ATOM 1541 C C . THR A 1 197 ? -17.842 -33.579 -35.840 1.00 38.97 197 THR A C 1
ATOM 1543 O O . THR A 1 197 ? -18.914 -32.973 -35.816 1.00 38.97 197 THR A O 1
ATOM 1546 N N . CYS A 1 198 ? -17.271 -33.960 -36.984 1.00 39.16 198 CYS A N 1
ATOM 1547 C CA . CYS A 1 198 ? -17.821 -33.705 -38.323 1.00 39.16 198 CYS A CA 1
ATOM 1548 C C . CYS A 1 198 ? -19.211 -34.331 -38.593 1.00 39.16 198 CYS A C 1
ATOM 1550 O O . CYS A 1 198 ? -19.664 -34.312 -39.731 1.00 39.16 198 CYS A O 1
ATOM 1552 N N . GLU A 1 199 ? -19.898 -34.871 -37.587 1.00 44.19 199 GLU A N 1
ATOM 1553 C CA . GLU A 1 199 ? -21.204 -35.527 -37.716 1.00 44.19 199 GLU A CA 1
ATOM 1554 C C . GLU A 1 199 ? -22.398 -34.608 -37.387 1.00 44.19 199 GLU A C 1
ATOM 1556 O O . GLU A 1 199 ? -23.539 -35.011 -37.584 1.00 44.19 199 GLU A O 1
ATOM 1561 N N . GLU A 1 200 ? -22.175 -33.355 -36.964 1.00 44.56 200 GLU A N 1
ATOM 1562 C CA . GLU A 1 200 ? -23.258 -32.380 -36.702 1.00 44.56 200 GLU A CA 1
ATOM 1563 C C . GLU A 1 200 ? -23.417 -31.299 -37.797 1.00 44.56 200 GLU A C 1
ATOM 1565 O O . GLU A 1 200 ? -24.062 -30.277 -37.571 1.00 44.56 200 GLU A O 1
ATOM 1570 N N . VAL A 1 201 ? -22.893 -31.513 -39.012 1.00 42.62 201 VAL A N 1
ATOM 1571 C CA . VAL A 1 201 ? -23.293 -30.731 -40.203 1.00 42.62 201 VAL A CA 1
ATOM 1572 C C . VAL A 1 201 ? -24.332 -31.546 -40.965 1.00 42.62 201 VAL A C 1
ATOM 1574 O O . VAL A 1 201 ? -24.037 -32.258 -41.923 1.00 42.62 201 VAL A O 1
ATOM 1577 N N . THR A 1 202 ? -25.563 -31.513 -40.463 1.00 44.81 202 THR A N 1
ATOM 1578 C CA . THR A 1 202 ? -26.701 -32.162 -41.111 1.00 44.81 202 THR A CA 1
ATOM 1579 C C . THR A 1 202 ? -27.054 -31.460 -42.418 1.00 44.81 202 THR A C 1
ATOM 1581 O O . THR A 1 202 ? -26.981 -30.241 -42.530 1.00 44.81 202 THR A O 1
ATOM 1584 N N . GLY A 1 203 ? -27.446 -32.274 -43.399 1.00 36.12 203 GLY A N 1
ATOM 1585 C CA . GLY A 1 203 ? -28.580 -32.003 -44.275 1.00 36.12 203 GLY A CA 1
ATOM 1586 C C . GLY A 1 203 ? -28.721 -30.589 -44.838 1.00 36.12 203 GLY A C 1
ATOM 1587 O O . GLY A 1 203 ? -29.305 -29.715 -44.217 1.00 36.12 203 GLY A O 1
ATOM 1588 N N . THR A 1 204 ? -28.346 -30.475 -46.110 1.00 36.41 204 THR A N 1
ATOM 1589 C CA . THR A 1 204 ? -29.134 -29.772 -47.133 1.00 36.41 204 THR A CA 1
ATOM 1590 C C . THR A 1 204 ? -29.376 -28.271 -46.921 1.00 36.41 204 THR A C 1
ATOM 1592 O O . THR A 1 204 ? -30.383 -27.883 -46.352 1.00 36.41 204 THR A O 1
ATOM 1595 N N . ALA A 1 205 ? -28.509 -27.480 -47.574 1.00 34.72 205 ALA A N 1
ATOM 1596 C CA . ALA A 1 205 ? -28.838 -26.324 -48.430 1.00 34.72 205 ALA A CA 1
ATOM 1597 C C . ALA A 1 205 ? -29.551 -25.121 -47.744 1.00 34.72 205 ALA A C 1
ATOM 1599 O O . ALA A 1 205 ? -30.479 -25.266 -46.972 1.00 34.72 205 ALA A O 1
ATOM 1600 N N . VAL A 1 206 ? -29.254 -23.844 -47.976 1.00 33.53 206 VAL A N 1
ATOM 1601 C CA . VAL A 1 206 ? -28.861 -23.073 -49.165 1.00 33.53 206 VAL A CA 1
ATOM 1602 C C . VAL A 1 206 ? -28.323 -21.716 -48.645 1.00 33.53 206 VAL A C 1
ATOM 1604 O O . VAL A 1 206 ? -28.696 -21.294 -47.555 1.00 33.53 206 VAL A O 1
ATOM 1607 N N . PHE A 1 207 ? -27.565 -21.003 -49.486 1.00 32.84 207 PHE A N 1
ATOM 1608 C CA . PHE A 1 207 ? -27.177 -19.582 -49.426 1.00 32.84 207 PHE A CA 1
ATOM 1609 C C . PHE A 1 207 ? -25.841 -19.216 -48.774 1.00 32.84 207 PHE A C 1
ATOM 1611 O O . PHE A 1 207 ? -25.635 -19.319 -47.574 1.00 32.84 207 PHE A O 1
ATOM 1618 N N . GLY A 1 208 ? -25.018 -18.574 -49.609 1.00 28.72 208 GLY A N 1
ATOM 1619 C CA . GLY A 1 208 ? -24.444 -17.291 -49.224 1.00 28.72 208 GLY A CA 1
ATOM 1620 C C . GLY A 1 208 ? -22.987 -17.337 -48.806 1.00 28.72 208 GLY A C 1
ATOM 1621 O O . GLY A 1 208 ? -22.686 -17.282 -47.626 1.00 28.72 208 GLY A O 1
ATOM 1622 N N . SER A 1 209 ? -22.111 -17.373 -49.812 1.00 37.66 209 SER A N 1
ATOM 1623 C CA . SER A 1 209 ? -20.832 -16.656 -49.868 1.00 37.66 209 SER A CA 1
ATOM 1624 C C . SER A 1 209 ? -20.161 -16.356 -48.520 1.00 37.66 209 SER A C 1
ATOM 1626 O O . SER A 1 209 ? -20.453 -15.340 -47.897 1.00 37.66 209 SER A O 1
ATOM 1628 N N . LEU A 1 210 ? -19.183 -17.172 -48.121 1.00 33.41 210 LEU A N 1
ATOM 1629 C CA . LEU A 1 210 ? -18.071 -16.671 -47.321 1.00 33.41 210 LEU A CA 1
ATOM 1630 C C . LEU A 1 210 ? -16.789 -17.442 -47.648 1.00 33.41 210 LEU A C 1
ATOM 1632 O O . LEU A 1 210 ? -16.753 -18.667 -47.722 1.00 33.41 210 LEU A O 1
ATOM 1636 N N . VAL A 1 211 ? -15.752 -16.653 -47.885 1.00 35.31 211 VAL A N 1
ATOM 1637 C CA . VAL A 1 211 ? -14.389 -17.006 -48.271 1.00 35.31 211 VAL A CA 1
ATOM 1638 C C . VAL A 1 211 ? -13.795 -18.058 -47.328 1.00 35.31 211 VAL A C 1
ATOM 1640 O O . VAL A 1 211 ? -13.576 -17.792 -46.148 1.00 35.31 211 VAL A O 1
ATOM 1643 N N . ALA A 1 212 ? -13.487 -19.241 -47.861 1.00 32.56 212 ALA A N 1
ATOM 1644 C CA . ALA A 1 212 ? -12.673 -20.241 -47.182 1.00 32.56 212 ALA A CA 1
ATOM 1645 C C . ALA A 1 212 ? -11.189 -19.877 -47.347 1.00 32.56 212 ALA A C 1
ATOM 1647 O O . ALA A 1 212 ? -10.606 -20.063 -48.413 1.00 32.56 212 ALA A O 1
ATOM 1648 N N . LEU A 1 213 ? -10.578 -19.340 -46.288 1.00 32.25 213 LEU A N 1
ATOM 1649 C CA . LEU A 1 213 ? -9.123 -19.279 -46.160 1.00 32.25 213 LEU A CA 1
ATOM 1650 C C . LEU A 1 213 ? -8.615 -20.673 -45.775 1.00 32.25 213 LEU A C 1
ATOM 1652 O O . LEU A 1 213 ? -8.690 -2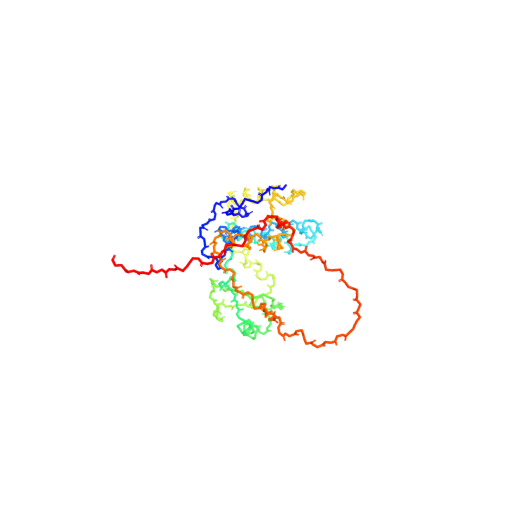1.091 -44.621 1.00 32.25 213 LEU A O 1
ATOM 1656 N N . THR A 1 214 ? -8.110 -21.397 -46.767 1.00 34.28 214 THR A N 1
ATOM 1657 C CA . THR A 1 214 ? -7.367 -22.645 -46.602 1.00 34.28 214 THR A CA 1
ATOM 1658 C C . THR A 1 214 ? -6.037 -22.354 -45.904 1.00 34.28 214 THR A C 1
ATOM 1660 O O . THR A 1 214 ? -5.143 -21.722 -46.465 1.00 34.28 214 THR A O 1
ATOM 1663 N N . LEU A 1 215 ? -5.901 -22.827 -44.666 1.00 39.34 215 LEU A N 1
ATOM 1664 C CA . LEU A 1 215 ? -4.603 -23.088 -44.048 1.00 39.34 215 LEU A CA 1
ATOM 1665 C C . LEU A 1 215 ? -4.042 -24.389 -44.644 1.00 39.34 215 LEU A C 1
ATOM 1667 O O . LEU A 1 215 ? -4.798 -25.325 -44.890 1.00 39.34 215 LEU A O 1
ATOM 1671 N N . CYS A 1 216 ? -2.719 -24.422 -44.819 1.00 32.81 216 CYS A N 1
ATOM 1672 C CA . CYS A 1 216 ? -1.893 -25.496 -45.395 1.00 32.81 216 CYS A CA 1
ATOM 1673 C C . CYS A 1 216 ? -1.700 -25.441 -46.920 1.00 32.81 216 CYS A C 1
ATOM 1675 O O . CYS A 1 216 ? -2.209 -26.259 -47.679 1.00 32.81 216 CYS A O 1
ATOM 1677 N N . GLY A 1 217 ? -0.863 -24.494 -47.351 1.00 30.34 217 GLY A N 1
ATOM 1678 C CA . GLY A 1 217 ? -0.136 -24.577 -48.614 1.00 30.34 217 GLY A CA 1
ATOM 1679 C C . GLY A 1 217 ? 1.237 -25.221 -48.407 1.00 30.34 217 GLY A C 1
ATOM 1680 O O . GLY A 1 217 ? 2.214 -24.519 -48.166 1.00 30.34 217 GLY A O 1
ATOM 1681 N N . THR A 1 218 ? 1.322 -26.543 -48.534 1.00 37.81 218 THR A N 1
ATOM 1682 C CA . THR A 1 218 ? 2.547 -27.232 -48.968 1.00 37.81 218 THR A CA 1
ATOM 1683 C C . THR A 1 218 ? 2.174 -28.126 -50.151 1.00 37.81 218 THR A C 1
ATOM 1685 O O . THR A 1 218 ? 1.271 -28.952 -50.023 1.00 37.81 218 THR A O 1
ATOM 1688 N N . PRO A 1 219 ? 2.793 -27.950 -51.331 1.00 36.19 219 PRO A N 1
ATOM 1689 C CA . PRO A 1 219 ? 2.426 -28.722 -52.507 1.00 36.19 219 PRO A CA 1
ATOM 1690 C C . PRO A 1 219 ? 2.985 -30.147 -52.418 1.00 36.19 219 PRO A C 1
ATOM 1692 O O . PRO A 1 219 ? 4.192 -30.348 -52.304 1.00 36.19 219 PRO A O 1
ATOM 1695 N N . LEU A 1 220 ? 2.090 -31.131 -52.522 1.00 34.47 220 LEU A N 1
ATOM 1696 C CA . LEU A 1 220 ? 2.426 -32.502 -52.898 1.00 34.47 220 LEU A CA 1
ATOM 1697 C C . LEU A 1 220 ? 2.923 -32.492 -54.348 1.00 34.47 220 LEU A C 1
ATOM 1699 O O . LE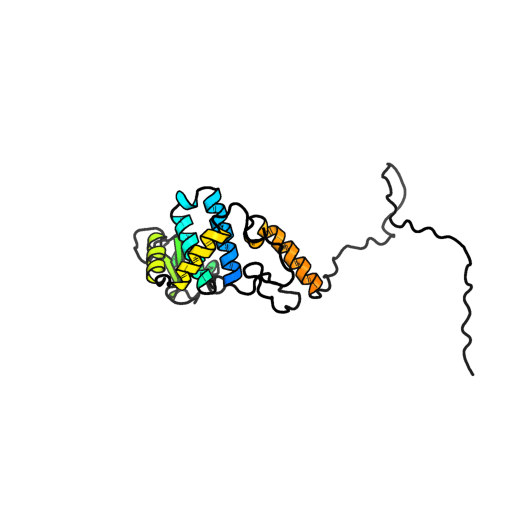U A 1 220 ? 2.172 -32.150 -55.264 1.00 34.47 220 LEU A O 1
ATOM 1703 N N . ARG A 1 221 ? 4.180 -32.883 -54.558 1.00 33.91 221 ARG A N 1
ATOM 1704 C CA . ARG A 1 221 ? 4.675 -33.331 -55.857 1.00 33.91 221 ARG A CA 1
ATOM 1705 C C . ARG A 1 221 ? 5.363 -34.678 -55.702 1.00 33.91 221 ARG A C 1
ATOM 1707 O O . ARG A 1 221 ? 6.083 -34.911 -54.739 1.00 33.91 221 ARG A O 1
ATOM 1714 N N . ASP A 1 222 ? 5.092 -35.487 -56.713 1.00 41.44 222 ASP A N 1
ATOM 1715 C CA . ASP A 1 222 ? 5.715 -36.748 -57.090 1.00 41.44 222 ASP A CA 1
ATOM 1716 C C . ASP A 1 222 ? 5.198 -37.976 -56.340 1.00 41.44 222 ASP A C 1
ATOM 1718 O O . ASP A 1 222 ? 5.667 -38.406 -55.289 1.00 41.44 222 ASP A O 1
ATOM 1722 N N . GLY A 1 223 ? 4.145 -38.526 -56.947 1.00 47.41 223 GLY A N 1
ATOM 1723 C CA . GLY A 1 223 ? 3.538 -39.779 -56.569 1.00 47.41 223 GLY A CA 1
ATOM 1724 C C . GLY A 1 223 ? 4.473 -40.956 -56.793 1.00 47.41 223 GLY A C 1
ATOM 1725 O O . GLY A 1 223 ? 4.937 -41.196 -57.900 1.00 47.41 223 GLY A O 1
ATOM 1726 N N . VAL A 1 224 ? 4.625 -41.743 -55.738 1.00 39.94 224 VAL A N 1
ATOM 1727 C CA . VAL A 1 224 ? 4.726 -43.198 -55.790 1.00 39.94 224 VAL A CA 1
ATOM 1728 C C . VAL A 1 224 ? 3.975 -43.689 -54.558 1.00 39.94 224 VAL A C 1
ATOM 1730 O O . VAL A 1 224 ? 4.231 -43.233 -53.448 1.00 39.94 224 VAL A O 1
ATOM 1733 N N . CYS A 1 225 ? 3.003 -44.572 -54.758 1.00 34.94 225 CYS A N 1
ATOM 1734 C CA . CYS A 1 225 ? 2.292 -45.241 -53.676 1.00 34.94 225 CYS A CA 1
ATOM 1735 C C . CYS A 1 225 ? 3.183 -46.395 -53.184 1.00 34.94 225 CYS A C 1
ATOM 1737 O O . CYS A 1 225 ? 3.386 -47.329 -53.963 1.00 34.94 225 CYS A O 1
ATOM 1739 N N . PRO A 1 226 ? 3.739 -46.389 -51.958 1.00 43.97 226 PRO A N 1
ATOM 1740 C CA . PRO A 1 226 ? 4.396 -47.580 -51.445 1.00 43.97 226 PRO A CA 1
ATOM 1741 C C . PRO A 1 226 ? 3.326 -48.602 -51.043 1.00 43.97 226 PRO A C 1
ATOM 1743 O O . PRO A 1 226 ? 2.471 -48.345 -50.194 1.00 43.97 226 PRO A O 1
ATOM 1746 N N . THR A 1 227 ? 3.350 -49.758 -51.701 1.00 46.88 227 THR A N 1
ATOM 1747 C CA . THR A 1 227 ? 2.580 -50.947 -51.322 1.00 46.88 227 THR A CA 1
ATOM 1748 C C . THR A 1 227 ? 3.020 -51.469 -49.951 1.00 46.88 227 THR A C 1
ATOM 1750 O O . THR A 1 227 ? 4.201 -51.370 -49.620 1.00 46.88 227 THR A O 1
ATOM 1753 N N . PRO A 1 228 ? 2.113 -52.067 -49.161 1.00 39.88 228 PRO A N 1
ATOM 1754 C CA . PRO A 1 228 ? 2.449 -52.595 -47.846 1.00 39.88 228 PRO A CA 1
ATOM 1755 C C . PRO A 1 228 ? 3.210 -53.922 -47.979 1.00 39.88 228 PRO A C 1
ATOM 1757 O O . PRO A 1 228 ? 2.642 -54.925 -48.419 1.00 39.88 228 PRO A O 1
ATOM 1760 N N . GLU A 1 229 ? 4.482 -53.948 -47.580 1.00 38.22 229 GLU A N 1
ATOM 1761 C CA . GLU A 1 229 ? 5.192 -55.208 -47.355 1.00 38.22 229 GLU A CA 1
ATOM 1762 C C . GLU A 1 229 ? 4.593 -55.918 -46.137 1.00 38.22 229 GLU A C 1
ATOM 1764 O O . GLU A 1 229 ? 4.502 -55.381 -45.031 1.00 38.22 229 GLU A O 1
ATOM 1769 N N . ARG A 1 230 ? 4.129 -57.147 -46.378 1.00 40.66 230 ARG A N 1
ATOM 1770 C CA . ARG A 1 230 ? 3.661 -58.070 -45.349 1.00 40.66 230 ARG A CA 1
ATOM 1771 C C . ARG A 1 230 ? 4.857 -58.563 -44.546 1.00 40.66 230 ARG A C 1
ATOM 1773 O O . ARG A 1 230 ? 5.761 -59.177 -45.101 1.00 40.66 230 ARG A O 1
ATOM 1780 N N . HIS A 1 231 ? 4.782 -58.393 -43.232 1.00 40.94 231 HIS A N 1
ATOM 1781 C CA . HIS A 1 231 ? 5.533 -59.207 -42.289 1.00 40.94 231 HIS A CA 1
ATOM 1782 C C . HIS A 1 231 ? 5.207 -60.694 -42.505 1.00 40.94 231 HIS A C 1
ATOM 1784 O O . HIS A 1 231 ? 4.051 -61.103 -42.387 1.00 40.94 231 HIS A O 1
ATOM 1790 N N . GLN A 1 232 ? 6.230 -61.496 -42.791 1.00 46.00 232 GLN A N 1
ATOM 1791 C CA . GLN A 1 232 ? 6.254 -62.916 -42.454 1.00 46.00 232 GLN A CA 1
ATOM 1792 C C . GLN A 1 232 ? 7.292 -63.095 -41.353 1.00 46.00 232 GLN A C 1
ATOM 1794 O O . GLN A 1 232 ? 8.435 -62.660 -41.492 1.00 46.00 232 GLN A O 1
ATOM 1799 N N . GLY A 1 233 ? 6.834 -63.652 -40.237 1.00 42.34 233 GLY A N 1
ATOM 1800 C CA . GLY A 1 233 ? 7.683 -64.123 -39.160 1.00 42.34 233 GLY A CA 1
ATOM 1801 C C . GLY A 1 233 ? 8.195 -65.540 -39.411 1.00 42.34 233 GLY A C 1
ATOM 1802 O O . GLY A 1 233 ? 7.693 -66.255 -40.278 1.00 42.34 233 GLY A O 1
ATOM 1803 N N . ASP A 1 234 ? 9.146 -65.872 -38.543 1.00 43.03 234 ASP A N 1
ATOM 1804 C CA . ASP A 1 234 ? 9.514 -67.182 -38.003 1.00 43.03 234 ASP A CA 1
ATOM 1805 C C . ASP A 1 234 ? 10.322 -68.152 -38.881 1.00 43.03 234 ASP A C 1
ATOM 1807 O O . ASP A 1 234 ? 9.784 -68.864 -39.728 1.00 43.03 234 ASP A O 1
ATOM 1811 N N . ALA A 1 235 ? 11.623 -68.249 -38.572 1.00 41.53 235 ALA A N 1
ATOM 1812 C CA . ALA A 1 235 ? 12.258 -69.433 -37.965 1.00 41.53 235 ALA A CA 1
ATOM 1813 C C . ALA A 1 235 ? 13.693 -69.106 -37.510 1.00 41.53 235 ALA A C 1
ATOM 1815 O O . ALA A 1 235 ? 14.427 -68.462 -38.293 1.00 41.53 235 ALA A O 1
#

InterPro domains:
  IPR002711 HNH endonuclease [PF01844] (96-133)
  IPR003615 HNH nuclease [SM00507] (83-129)
  IPR003615 HNH nuclease [cd00085] (91-132)

Sequence (235 aa):
MTAFTPDHCANCDAALPFQPSKNVTLYCTEGCRQTAKVIRKARVAMANGKFFTNPDVRYGVQIALAHALAGGYAGKARRLPPEVKQAVRDQADGVCEQCQEQLGTEIDHIDGDSPELPNLQLLCARCHRAKTDLRMPPATPESRTRIEELWTMRVLVSEPARLCDSEEWNDMSTRLKQERRLRLGHVPKKSHHKILTCEEVTGTAVFGSLVALTLCGTPLRDGVCPTPERHQGDA

Radius of gyration: 29.65 Å; chains: 1; bounding box: 48×88×79 Å

Organism: NCBI:txid258050